Protein AF-A0A7C5IP15-F1 (afdb_monomer)

Radius of gyration: 24.19 Å; Cα contacts (8 Å, |Δi|>4): 435; chains: 1; bounding box: 60×39×73 Å

Secondary structure (DSSP, 8-state):
-HHHHHHHHHHSSSS-HHHHHH--S--HHHHHHHHHHHHHHTTTHHHHHHHHHTHHHHHHT--HHHHHHHHHHHHHHHHHHHHT--SBTTGGGGGGHHHHHHHHHHHHHHH---HHHHHHHHHHHHHHHHHHHHHTTSS--SS-PBPTTTS--TTSTT---HHHHHHHHHHHH---TT--EEES--SHHHHHHTS-EEETTSSS-HHHHHHSEE--SSTT--EE--HHHHHHTT--EEEEEEEETT-PPPTTS--HHHHHHHHHHHHSTTT--GGG-EEEEEE-SSSEEEEEEE-S--HHHHHHHHTTSSEEE----

Foldseek 3Di:
DVVQVCCCVPVVDSDALLCLLQDDAFPLVLLCVQVVCVCVLLVVVVLVVVCVVCVVQLVVPDDPVLVVLVVVLVVQSVVSSRRNHFQAHNPSNVVSVVSSVVSSLVSCVRPPPDPVVSVVVVVSSVVSVVVSLVCPPVPDDPANRAYNVRPDDCPDPWDHDLLLQLQLLCVLLPDAPPAEEEEQDPDRNCVSVVHHYDHQSRSPPNCQSNPFDQDDDTRSRGTGHALVRCVVVVHFKYWQDKGWPVDPDDPPPCRPSNVNVVSNCVVPVPPDDPVPWWWKWQDSDNTMTIIITGSDDGPSVVVCCVVVNMDTDDDDD

Sequence (317 aa):
MGWLIWKWNFYGALLPNTFYAKGKAFLLADGLQYLGLFGLSYLLVIPAIAIMVRLRQVLAGMTPWLAFGWALTSSWLLYLFAIGGDFMEFRLLVPILPALYLG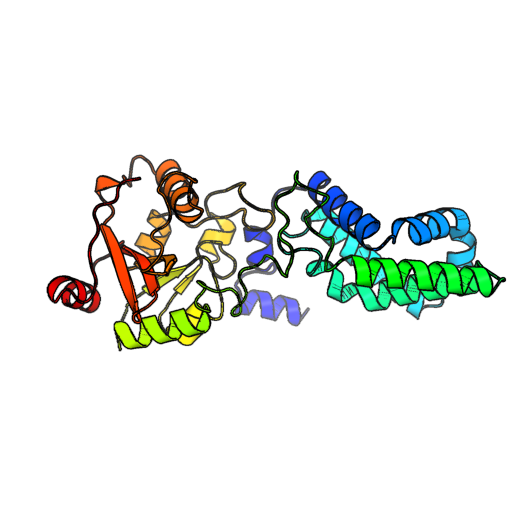IGHFLYVTLSDQWWRHAIWGLLLLANVAHGPTFGNWYSSWPMMPIIATRSTEKAGFMSYAAQGQAIRQRIGQAAHLRMAIGGAGAFPYYARYPFTDLFGLTDPITAQTGIQVDWAPGHIKLATLSHLNAEGVNLIILRCDPISKPYPSTILDGSQIILQAMLDHEPNKWNLAQLRFLQIPLNHQFYLSCIYLQAHPRLDTLIQTGEIQEITQRL

Mean predicted aligned error: 7.12 Å

pLDDT: mean 86.49, std 12.22, range [33.66, 98.31]

Structure (mmCIF, N/CA/C/O backbone):
data_AF-A0A7C5IP15-F1
#
_entry.id   AF-A0A7C5IP15-F1
#
loop_
_atom_site.group_PDB
_atom_site.id
_atom_site.t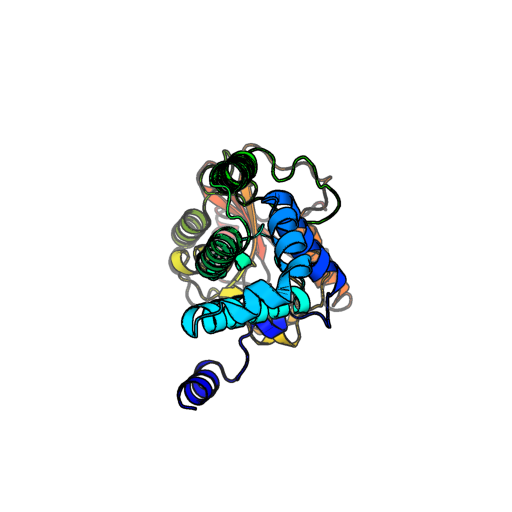ype_symbol
_atom_site.label_atom_id
_atom_site.label_alt_id
_atom_site.label_comp_id
_atom_site.label_asym_id
_atom_site.label_entity_id
_atom_site.label_seq_id
_atom_site.pdbx_PDB_ins_code
_atom_site.Cartn_x
_atom_site.Cartn_y
_atom_site.Cartn_z
_atom_site.occupancy
_atom_site.B_iso_or_equiv
_atom_site.auth_seq_id
_atom_site.auth_comp_id
_atom_site.auth_asym_id
_atom_site.auth_atom_id
_atom_site.pdbx_PDB_model_num
ATOM 1 N N . MET A 1 1 ? -10.044 -18.236 -20.965 1.00 76.44 1 MET A N 1
ATOM 2 C CA . MET A 1 1 ? -11.399 -18.181 -20.360 1.00 76.44 1 MET A CA 1
ATOM 3 C C . MET A 1 1 ? -11.466 -18.794 -18.962 1.00 76.44 1 MET A C 1
ATOM 5 O O . MET A 1 1 ? -12.005 -18.127 -18.091 1.00 76.44 1 MET A O 1
ATOM 9 N N . GLY A 1 2 ? -10.882 -19.974 -18.696 1.00 92.94 2 GLY A N 1
ATOM 10 C CA . GLY A 1 2 ? -10.951 -20.622 -17.368 1.00 92.94 2 GLY A CA 1
ATOM 11 C C . GLY A 1 2 ? -10.541 -19.738 -16.178 1.00 92.94 2 GLY A C 1
ATOM 12 O O . GLY A 1 2 ? -11.236 -19.709 -15.170 1.00 92.94 2 GLY A O 1
ATOM 13 N N . TRP A 1 3 ? -9.490 -18.924 -16.324 1.00 88.62 3 TRP A N 1
ATOM 14 C CA . TRP A 1 3 ? -9.064 -17.976 -15.284 1.00 88.62 3 TRP A CA 1
ATOM 15 C C . TRP A 1 3 ? -10.112 -16.899 -14.945 1.00 88.62 3 TRP A C 1
ATOM 17 O O . TRP A 1 3 ? -10.284 -16.551 -13.780 1.00 88.62 3 TRP A O 1
ATOM 27 N N . LEU A 1 4 ? -10.845 -16.383 -15.941 1.00 92.06 4 LEU A N 1
ATOM 28 C CA . LEU A 1 4 ? -11.899 -15.383 -15.715 1.00 92.06 4 LEU A CA 1
ATOM 29 C C . LEU A 1 4 ? -13.111 -15.999 -15.010 1.00 92.06 4 LEU A C 1
ATOM 31 O O . LEU A 1 4 ? -13.660 -15.378 -14.107 1.00 92.06 4 LEU A O 1
ATOM 35 N N . ILE A 1 5 ? -13.476 -17.228 -15.386 1.00 93.81 5 ILE A N 1
ATOM 36 C CA . ILE A 1 5 ? -14.555 -17.992 -14.743 1.00 93.81 5 ILE A CA 1
ATOM 37 C C . ILE A 1 5 ? -14.195 -18.285 -13.285 1.00 93.81 5 ILE A C 1
ATOM 39 O O . ILE A 1 5 ? -15.015 -18.076 -12.398 1.00 93.81 5 ILE A O 1
ATOM 43 N N . TRP A 1 6 ? -12.956 -18.712 -13.022 1.00 93.25 6 TRP A N 1
ATOM 44 C CA . TRP A 1 6 ? -12.481 -18.923 -11.656 1.00 93.25 6 TRP A CA 1
ATOM 45 C C . TRP A 1 6 ? -12.567 -17.642 -10.822 1.00 93.25 6 TRP A C 1
ATOM 47 O O . TRP A 1 6 ? -13.122 -17.682 -9.730 1.00 93.25 6 TRP A O 1
ATOM 57 N N . LYS A 1 7 ? -12.102 -16.496 -11.344 1.00 89.19 7 LYS A N 1
ATOM 58 C CA . LYS A 1 7 ? -12.217 -15.212 -10.632 1.00 89.19 7 LYS A CA 1
ATOM 59 C C . LYS A 1 7 ? -13.664 -14.846 -10.331 1.00 89.19 7 LYS A C 1
ATOM 61 O O . LYS A 1 7 ? -13.958 -14.462 -9.207 1.00 89.19 7 LYS A O 1
ATOM 66 N N . TRP A 1 8 ? -14.549 -14.991 -11.315 1.00 90.56 8 TRP A N 1
ATOM 67 C CA . TRP A 1 8 ? -15.970 -14.720 -11.129 1.00 90.56 8 TRP A CA 1
ATOM 68 C C . TRP A 1 8 ? -16.568 -15.594 -10.025 1.00 90.56 8 TRP A C 1
ATOM 70 O O . TRP A 1 8 ? -17.216 -15.078 -9.125 1.00 90.56 8 TRP A O 1
ATOM 80 N N . ASN A 1 9 ? -16.290 -16.899 -10.043 1.00 91.25 9 ASN A N 1
ATOM 81 C CA . ASN A 1 9 ? -16.822 -17.830 -9.049 1.00 91.25 9 ASN A CA 1
ATOM 82 C C . ASN A 1 9 ? -16.209 -17.642 -7.654 1.00 91.25 9 ASN A C 1
ATOM 84 O O . ASN A 1 9 ? -16.903 -17.822 -6.661 1.00 91.25 9 ASN A O 1
ATOM 88 N N . PHE A 1 10 ? -14.919 -17.310 -7.567 1.00 86.81 10 PHE A N 1
ATOM 89 C CA . PHE A 1 10 ? -14.214 -17.186 -6.290 1.00 86.81 10 PHE A CA 1
ATOM 90 C C . PHE A 1 10 ? -14.410 -15.811 -5.638 1.00 86.81 10 PHE A C 1
ATOM 92 O O . PHE A 1 10 ? -14.630 -15.731 -4.434 1.00 86.81 10 PHE A O 1
ATOM 99 N N . TYR A 1 11 ? -14.333 -14.728 -6.417 1.00 82.56 11 TYR A N 1
ATOM 100 C CA . TYR A 1 11 ? -14.422 -13.352 -5.914 1.00 82.56 11 TYR A CA 1
ATOM 101 C C . TYR A 1 11 ? -15.800 -12.710 -6.108 1.00 82.56 11 TYR A C 1
ATOM 103 O O . TYR A 1 11 ? -16.037 -11.633 -5.571 1.00 82.56 11 TYR A O 1
ATOM 111 N N . GLY A 1 12 ? -16.686 -13.301 -6.914 1.00 87.00 12 GLY A N 1
ATOM 112 C CA . GLY A 1 12 ? -17.948 -12.666 -7.318 1.00 87.00 12 GLY A CA 1
ATOM 113 C C . GLY A 1 12 ? -17.771 -11.517 -8.319 1.00 87.00 12 GLY A C 1
ATOM 114 O O . GLY A 1 12 ? -18.731 -10.817 -8.627 1.00 87.00 12 GLY A O 1
ATOM 115 N N . ALA A 1 13 ? -16.552 -11.297 -8.823 1.00 86.44 13 ALA A N 1
ATOM 116 C CA . ALA A 1 13 ? -16.224 -10.193 -9.717 1.00 86.44 13 ALA A CA 1
ATOM 117 C C . ALA A 1 13 ? -15.099 -10.563 -10.695 1.00 86.44 13 ALA A C 1
ATOM 119 O O . ALA A 1 13 ? -14.207 -11.362 -10.399 1.00 86.44 13 ALA A O 1
ATOM 120 N N . LEU A 1 14 ? -15.116 -9.951 -11.885 1.00 87.94 14 LEU A N 1
ATOM 121 C CA . LEU A 1 14 ? -14.030 -10.096 -12.862 1.00 87.94 14 LEU A CA 1
ATOM 122 C C . LEU A 1 14 ? -12.807 -9.255 -12.492 1.00 87.94 14 LEU A C 1
ATOM 124 O O . LEU A 1 14 ? -11.676 -9.656 -12.783 1.00 87.94 14 LEU A O 1
ATOM 128 N N . LEU A 1 15 ? -13.028 -8.090 -11.890 1.00 85.38 15 LEU A N 1
ATOM 129 C CA . LEU A 1 15 ? -11.975 -7.183 -11.453 1.00 85.38 15 LEU A CA 1
ATOM 130 C C . LEU A 1 15 ? -11.757 -7.348 -9.945 1.00 85.38 15 LEU A C 1
ATOM 132 O O . LEU A 1 15 ? -12.727 -7.540 -9.214 1.00 85.38 15 LEU A O 1
ATOM 136 N N . PRO A 1 16 ? -10.500 -7.306 -9.473 1.00 84.69 16 PRO A N 1
ATOM 137 C CA . PRO A 1 16 ? -10.211 -7.415 -8.050 1.00 84.69 16 PRO A CA 1
ATOM 138 C C . PRO A 1 16 ? -10.700 -6.171 -7.304 1.00 84.69 16 PRO A C 1
ATOM 140 O O . PRO A 1 16 ? -10.750 -5.083 -7.875 1.00 84.69 16 PRO A O 1
ATOM 143 N N . ASN A 1 17 ? -10.946 -6.295 -6.001 1.00 87.12 17 ASN A N 1
ATOM 144 C CA . ASN A 1 17 ? -11.306 -5.157 -5.151 1.00 87.12 17 ASN A CA 1
ATOM 145 C C . ASN A 1 17 ? -10.301 -4.003 -5.247 1.00 87.12 17 ASN A C 1
ATOM 147 O O . ASN A 1 17 ? -10.698 -2.845 -5.248 1.00 87.12 17 ASN A O 1
ATOM 151 N N . THR A 1 18 ? -9.011 -4.304 -5.428 1.00 82.19 18 THR A N 1
ATOM 152 C CA . THR A 1 18 ? -7.957 -3.297 -5.617 1.00 82.19 18 THR A CA 1
ATOM 153 C C . THR A 1 18 ? -8.199 -2.372 -6.809 1.00 82.19 18 THR A C 1
ATOM 155 O O . THR A 1 18 ? -7.766 -1.226 -6.757 1.00 82.19 18 THR A O 1
ATOM 158 N N . PHE A 1 19 ? -8.911 -2.823 -7.849 1.00 82.25 19 PHE A N 1
ATOM 159 C CA . PHE A 1 19 ? -9.324 -1.965 -8.961 1.00 82.25 19 PHE A CA 1
ATOM 160 C C . PHE A 1 19 ? -10.260 -0.849 -8.478 1.00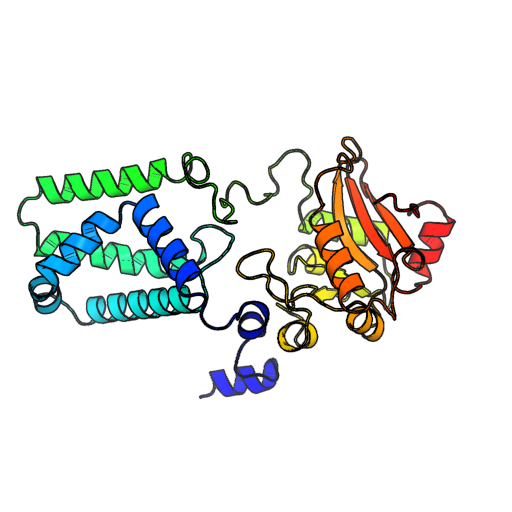 82.25 19 PHE A C 1
ATOM 162 O O . PHE A 1 19 ? -10.056 0.312 -8.814 1.00 82.25 19 PHE A O 1
ATOM 169 N N . TYR A 1 20 ? -11.243 -1.188 -7.642 1.00 83.88 20 TYR A N 1
ATOM 170 C CA . TYR A 1 20 ? -12.229 -0.242 -7.113 1.00 83.88 20 TYR A CA 1
ATOM 171 C C . TYR A 1 20 ? -11.681 0.579 -5.936 1.00 83.88 20 TYR A C 1
ATOM 173 O O . TYR A 1 20 ? -11.883 1.787 -5.871 1.00 83.88 20 TYR A O 1
ATOM 181 N N . ALA A 1 21 ? -10.914 -0.057 -5.048 1.00 82.44 21 ALA A N 1
ATOM 182 C CA . ALA A 1 21 ? -10.325 0.563 -3.862 1.00 82.44 21 ALA A CA 1
ATOM 183 C C . ALA A 1 21 ? -9.213 1.576 -4.178 1.00 82.44 21 ALA A C 1
ATOM 185 O O . ALA A 1 21 ? -8.921 2.445 -3.357 1.00 82.44 21 ALA A O 1
ATOM 186 N N . LYS A 1 22 ? -8.575 1.457 -5.352 1.00 77.00 22 LYS A N 1
ATOM 187 C CA . LYS A 1 22 ? -7.498 2.353 -5.807 1.00 77.00 22 LYS A CA 1
ATOM 188 C C . LYS A 1 22 ? -7.871 3.212 -7.017 1.00 77.00 22 LYS A C 1
ATOM 190 O O . LYS A 1 22 ? -7.147 4.153 -7.328 1.00 77.00 22 LYS A O 1
ATOM 195 N N . GLY A 1 23 ? -8.961 2.892 -7.711 1.00 65.38 23 GLY A N 1
ATOM 196 C CA . GLY A 1 23 ? -9.348 3.542 -8.958 1.00 65.38 23 GLY A CA 1
ATOM 197 C C . GLY A 1 23 ? -10.026 4.893 -8.751 1.00 65.38 23 GLY A C 1
ATOM 198 O O . GLY A 1 23 ? -11.223 4.958 -8.484 1.00 65.38 23 GLY A O 1
ATOM 199 N N . LYS A 1 24 ? -9.281 5.985 -8.937 1.00 62.91 24 LYS A N 1
ATOM 200 C CA . LYS A 1 24 ? -9.862 7.276 -9.323 1.00 62.91 24 LYS A CA 1
ATOM 201 C C . LYS A 1 24 ? -9.906 7.344 -10.846 1.00 62.91 24 LYS A C 1
ATOM 203 O O . LYS A 1 24 ? -9.059 6.755 -11.515 1.00 62.91 24 LYS A O 1
ATOM 208 N N . ALA A 1 25 ? -10.874 8.065 -11.405 1.00 54.56 25 ALA A N 1
ATOM 209 C CA . ALA A 1 25 ? -10.885 8.334 -12.838 1.00 54.56 25 ALA A CA 1
ATOM 210 C C . ALA A 1 25 ? -9.584 9.061 -13.235 1.00 54.56 25 ALA A C 1
ATOM 212 O O . ALA A 1 25 ? -9.341 10.170 -12.773 1.00 54.56 25 ALA A O 1
ATOM 213 N N . PHE A 1 26 ? -8.758 8.394 -14.050 1.00 57.47 26 PHE A N 1
ATOM 214 C CA . PHE A 1 26 ? -7.589 8.909 -14.775 1.00 57.47 26 PHE A CA 1
ATOM 215 C C . PHE A 1 26 ? -6.755 9.972 -14.040 1.00 57.47 26 PHE A C 1
ATOM 217 O O . PHE A 1 26 ? -6.787 11.157 -14.373 1.00 57.47 26 PHE A O 1
ATOM 224 N N . LEU A 1 27 ? -5.920 9.531 -13.099 1.00 69.62 27 LEU A N 1
ATOM 225 C CA . LEU A 1 27 ? -4.908 10.373 -12.453 1.00 69.62 27 LEU A CA 1
ATOM 226 C C . LEU A 1 27 ? -3.656 10.519 -13.336 1.00 69.62 27 LEU A C 1
ATOM 228 O O . LEU A 1 27 ? -2.544 10.183 -12.935 1.00 69.62 27 LEU A O 1
ATOM 232 N N . LEU A 1 28 ? -3.831 10.999 -14.570 1.00 80.06 28 LEU A N 1
ATOM 233 C CA . LEU A 1 28 ? -2.744 11.056 -15.558 1.00 80.06 28 LEU A CA 1
ATOM 234 C C . LEU A 1 28 ? -1.576 11.937 -15.094 1.00 80.06 28 LEU A C 1
ATOM 236 O O . LEU A 1 28 ? -0.424 11.644 -15.403 1.00 80.06 28 LEU A O 1
ATOM 240 N N . ALA A 1 29 ? -1.870 13.000 -14.338 1.00 85.00 29 ALA A N 1
ATOM 241 C CA . ALA A 1 29 ? -0.853 13.872 -13.758 1.00 85.00 29 ALA A CA 1
ATOM 242 C C . ALA A 1 29 ? -0.000 13.132 -12.714 1.00 85.00 29 ALA A C 1
ATOM 244 O O . ALA A 1 29 ? 1.225 13.179 -12.798 1.00 85.00 29 ALA A O 1
ATOM 245 N N . ASP A 1 30 ? -0.634 12.386 -11.803 1.00 84.12 30 ASP A N 1
ATOM 246 C CA . ASP A 1 30 ? 0.066 11.565 -10.807 1.00 84.12 30 ASP A CA 1
ATOM 247 C C . ASP A 1 30 ? 0.864 10.443 -11.477 1.00 84.12 30 ASP A C 1
ATOM 249 O O . ASP A 1 30 ? 2.006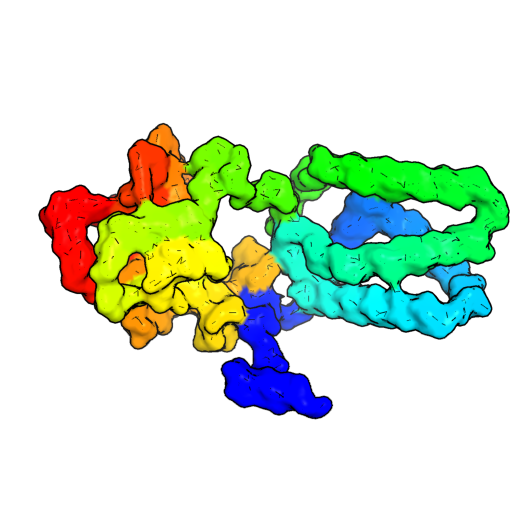 10.181 -11.116 1.00 84.12 30 ASP A O 1
ATOM 253 N N . GLY A 1 31 ? 0.304 9.816 -12.516 1.00 88.38 31 GLY A N 1
ATOM 254 C CA . GLY A 1 31 ? 0.986 8.780 -13.287 1.00 88.38 31 GLY A CA 1
ATOM 255 C C . GLY A 1 31 ? 2.222 9.319 -14.007 1.00 88.38 31 GLY A C 1
ATOM 256 O O . GLY A 1 31 ? 3.286 8.698 -13.970 1.00 88.38 31 GLY A O 1
ATOM 257 N N . LEU A 1 32 ? 2.112 10.501 -14.623 1.00 91.06 32 LEU A N 1
ATOM 258 C CA . LEU A 1 32 ? 3.245 11.189 -15.241 1.00 91.06 32 LEU A CA 1
ATOM 259 C C . LEU A 1 32 ? 4.304 11.556 -14.201 1.00 91.06 32 LEU A C 1
ATOM 261 O O . LEU A 1 32 ? 5.491 11.358 -14.448 1.00 91.06 32 LEU A O 1
ATOM 265 N N . GLN A 1 33 ? 3.881 12.059 -13.042 1.00 89.19 33 GLN A N 1
ATOM 266 C CA . GLN A 1 33 ? 4.777 12.405 -11.948 1.00 89.19 33 GLN A CA 1
ATOM 267 C C . GLN A 1 33 ? 5.499 11.165 -11.406 1.00 89.19 33 GLN A C 1
ATOM 269 O O . GLN A 1 33 ? 6.718 11.199 -11.271 1.00 89.19 33 GLN A O 1
ATOM 274 N N . TYR A 1 34 ? 4.793 10.054 -11.181 1.00 89.81 34 TYR A N 1
ATOM 275 C CA . TYR A 1 34 ? 5.363 8.782 -10.728 1.00 89.81 34 TYR A CA 1
ATOM 276 C C . TYR A 1 34 ? 6.444 8.267 -11.683 1.00 89.81 34 TYR A C 1
ATOM 278 O O . TYR A 1 34 ? 7.572 7.987 -11.274 1.00 89.81 34 TYR A O 1
ATOM 286 N N . LEU A 1 35 ? 6.112 8.172 -12.975 1.00 93.56 35 LEU A N 1
ATOM 287 C CA . LEU A 1 35 ? 7.024 7.664 -14.001 1.00 93.56 35 LEU A CA 1
ATOM 288 C C . LEU A 1 35 ? 8.172 8.637 -14.289 1.00 93.56 35 LEU A C 1
ATOM 290 O O . LEU A 1 35 ? 9.299 8.204 -14.529 1.00 93.56 35 LEU A O 1
ATOM 294 N N . GLY A 1 36 ? 7.906 9.942 -14.240 1.00 92.44 36 GLY A N 1
ATOM 295 C CA . GLY A 1 36 ? 8.914 10.987 -14.381 1.00 92.44 36 GLY A CA 1
ATOM 296 C C . GLY A 1 36 ? 9.917 10.959 -13.233 1.00 92.44 36 GLY A C 1
ATOM 297 O O . GLY A 1 36 ? 11.122 10.949 -13.480 1.00 92.44 36 GLY A O 1
ATOM 298 N N . LEU A 1 37 ? 9.437 10.860 -11.989 1.00 91.25 37 LEU A N 1
ATOM 299 C CA . LEU A 1 37 ? 10.292 10.709 -10.813 1.00 91.25 37 LEU A CA 1
ATOM 300 C C . LEU A 1 37 ? 11.140 9.445 -10.921 1.00 91.25 37 LEU A C 1
ATOM 302 O O . LEU A 1 37 ? 12.348 9.541 -10.751 1.00 91.25 37 LEU A O 1
ATOM 306 N N . PHE A 1 38 ? 10.562 8.303 -11.304 1.00 93.06 38 PHE A N 1
ATOM 307 C CA . PHE A 1 38 ? 11.332 7.081 -11.553 1.00 93.06 38 PHE A CA 1
ATOM 308 C C . PHE A 1 38 ? 12.426 7.294 -12.607 1.00 93.06 38 PHE A C 1
ATOM 310 O O . PHE A 1 38 ? 13.593 6.958 -12.394 1.00 93.06 38 PHE A O 1
ATOM 317 N N . GLY A 1 39 ? 12.065 7.897 -13.741 1.00 94.06 39 GLY A N 1
ATOM 318 C CA . GLY A 1 39 ? 12.998 8.167 -14.827 1.00 94.06 39 GLY A CA 1
ATOM 319 C C . GLY A 1 39 ? 14.154 9.079 -14.416 1.00 94.06 39 GLY A C 1
ATOM 320 O O . GLY A 1 39 ? 15.285 8.860 -14.848 1.00 94.06 39 GLY A O 1
ATOM 321 N N . LEU A 1 40 ? 13.892 10.071 -13.565 1.00 91.88 40 LEU A N 1
ATOM 322 C CA . LEU A 1 40 ? 14.903 10.983 -13.032 1.00 91.88 40 LEU A CA 1
ATOM 323 C C . LEU A 1 40 ? 15.760 10.316 -11.951 1.00 91.88 40 LEU A C 1
ATOM 325 O O . LEU A 1 40 ? 16.983 10.406 -12.020 1.00 91.88 40 LEU A O 1
ATOM 329 N N . SER A 1 41 ? 15.144 9.600 -11.005 1.00 90.56 41 SER A N 1
ATOM 330 C CA . SER A 1 41 ? 15.830 8.921 -9.897 1.00 90.56 41 SER A CA 1
ATOM 331 C C . SER A 1 41 ? 16.880 7.918 -10.374 1.00 90.56 41 SER A C 1
ATOM 333 O O . SER A 1 41 ? 17.955 7.822 -9.790 1.00 90.56 41 SER A O 1
ATOM 335 N N . TYR A 1 42 ? 16.599 7.214 -11.472 1.00 92.06 42 TYR A N 1
ATOM 336 C CA . TYR A 1 42 ? 17.504 6.215 -12.045 1.00 92.06 42 TYR A CA 1
ATOM 337 C C . TYR A 1 42 ? 18.215 6.687 -13.322 1.00 92.06 42 TYR A C 1
ATOM 339 O O . TYR A 1 42 ? 18.824 5.874 -14.018 1.00 92.06 42 TYR A O 1
ATOM 347 N N . LEU A 1 43 ? 18.123 7.982 -13.659 1.00 93.69 43 LEU A N 1
ATOM 348 C CA . LEU A 1 43 ? 18.667 8.588 -14.887 1.00 93.69 43 LEU A CA 1
ATOM 349 C C . LEU A 1 43 ? 18.244 7.888 -16.194 1.00 93.69 43 LEU A C 1
ATOM 351 O O . LEU A 1 43 ? 18.906 8.009 -17.227 1.00 93.69 43 LEU A O 1
ATOM 355 N N . LEU A 1 44 ? 17.101 7.202 -16.186 1.00 93.88 44 LEU A N 1
ATOM 356 C CA . LEU A 1 44 ? 16.541 6.509 -17.349 1.00 93.88 44 LEU A CA 1
ATOM 357 C C . LEU A 1 44 ? 16.048 7.478 -18.430 1.00 93.88 44 LEU A C 1
ATOM 359 O O . LEU A 1 44 ? 15.831 7.065 -19.568 1.00 93.88 44 LEU A O 1
ATOM 363 N N . VAL A 1 45 ? 15.931 8.772 -18.116 1.00 90.62 45 VAL A N 1
ATOM 364 C CA . VAL A 1 45 ? 15.656 9.821 -19.107 1.00 90.62 45 VAL A CA 1
ATOM 365 C C . VAL A 1 45 ? 16.720 9.867 -20.214 1.00 90.62 45 VAL A C 1
ATOM 367 O O . VAL A 1 45 ? 16.383 10.091 -21.373 1.00 90.62 45 VAL A O 1
ATOM 370 N N . ILE A 1 46 ? 17.989 9.580 -19.892 1.00 88.00 46 ILE A N 1
ATOM 371 C CA . ILE A 1 46 ? 19.099 9.593 -20.857 1.00 88.00 46 ILE A CA 1
ATOM 372 C C . ILE A 1 46 ? 18.909 8.503 -21.929 1.00 88.00 46 ILE A C 1
ATOM 374 O O . ILE A 1 46 ? 18.816 8.850 -23.112 1.00 88.00 46 ILE A O 1
ATOM 378 N N . PRO A 1 47 ? 18.805 7.202 -21.577 1.00 89.25 47 PRO A N 1
ATOM 379 C CA . PRO A 1 47 ? 18.528 6.174 -22.572 1.00 89.25 47 PRO A CA 1
ATOM 380 C C . PRO A 1 47 ? 17.151 6.349 -23.223 1.00 89.25 47 PRO A C 1
ATOM 382 O O . PRO A 1 47 ? 17.030 6.061 -24.408 1.00 89.25 47 PRO A O 1
ATOM 385 N N . ALA A 1 48 ? 16.134 6.868 -22.523 1.00 88.44 48 ALA A N 1
ATOM 386 C CA . ALA A 1 48 ? 14.819 7.111 -23.121 1.00 88.44 48 ALA A CA 1
ATOM 387 C C . ALA A 1 48 ? 14.873 8.135 -24.270 1.00 88.44 48 ALA A C 1
ATOM 389 O O . ALA A 1 48 ? 14.385 7.849 -25.364 1.00 88.44 48 ALA A O 1
ATOM 390 N N . ILE A 1 49 ? 15.521 9.289 -24.066 1.00 88.75 49 ILE A N 1
ATOM 391 C CA . ILE A 1 49 ? 15.705 10.300 -25.121 1.00 88.75 49 ILE A CA 1
ATOM 392 C C . ILE A 1 49 ? 16.509 9.711 -26.285 1.00 88.75 49 ILE A C 1
ATOM 394 O O . ILE A 1 49 ? 16.134 9.879 -27.447 1.00 88.75 49 ILE A O 1
ATOM 398 N N . ALA A 1 50 ? 17.586 8.975 -25.995 1.00 87.19 50 ALA A N 1
ATOM 399 C CA . ALA A 1 50 ? 18.400 8.343 -27.029 1.00 87.19 50 ALA A CA 1
ATOM 400 C C . ALA A 1 50 ? 17.595 7.322 -27.861 1.00 87.19 50 ALA A C 1
ATOM 402 O O . ALA A 1 50 ? 17.703 7.317 -29.092 1.00 87.19 50 ALA A O 1
ATOM 403 N N . ILE A 1 51 ? 16.755 6.504 -27.212 1.00 87.75 51 ILE A N 1
ATOM 404 C CA . ILE A 1 51 ? 15.837 5.559 -27.867 1.00 87.75 51 ILE A CA 1
ATOM 405 C C . ILE A 1 51 ? 14.858 6.303 -28.771 1.00 87.75 51 ILE A C 1
ATOM 407 O O . ILE A 1 51 ? 14.675 5.900 -29.918 1.00 87.75 51 ILE A O 1
ATOM 411 N N . MET A 1 52 ? 14.265 7.403 -28.300 1.00 87.81 52 MET A N 1
ATOM 412 C CA . MET A 1 52 ? 13.325 8.198 -29.096 1.00 87.81 52 MET A CA 1
ATOM 413 C C . MET A 1 52 ? 13.984 8.784 -30.350 1.00 87.81 52 MET A C 1
ATOM 415 O O . MET A 1 52 ? 13.435 8.660 -31.444 1.00 87.81 52 MET A O 1
ATOM 419 N N . VAL A 1 53 ? 15.185 9.360 -30.22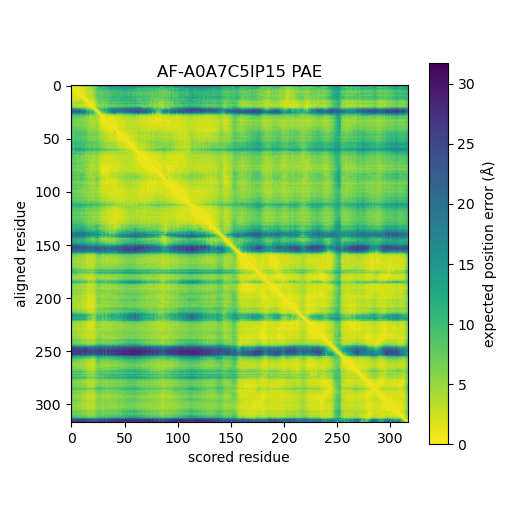2 1.00 90.12 53 VAL A N 1
ATOM 420 C CA . VAL A 1 53 ? 15.932 9.938 -31.356 1.00 90.12 53 VAL A CA 1
ATOM 421 C C . VAL A 1 53 ? 16.313 8.870 -32.384 1.00 90.12 53 VAL A C 1
ATOM 423 O O . VAL A 1 53 ? 16.322 9.131 -33.587 1.00 90.12 53 VAL A O 1
ATOM 426 N N . ARG A 1 54 ? 16.613 7.648 -31.932 1.00 90.12 54 ARG A N 1
ATOM 427 C CA . ARG A 1 54 ? 17.088 6.552 -32.790 1.00 90.12 54 ARG A CA 1
ATOM 428 C C . ARG A 1 54 ? 16.058 5.451 -33.012 1.00 90.12 54 ARG A C 1
ATOM 430 O O . ARG A 1 54 ? 16.435 4.356 -33.428 1.00 90.12 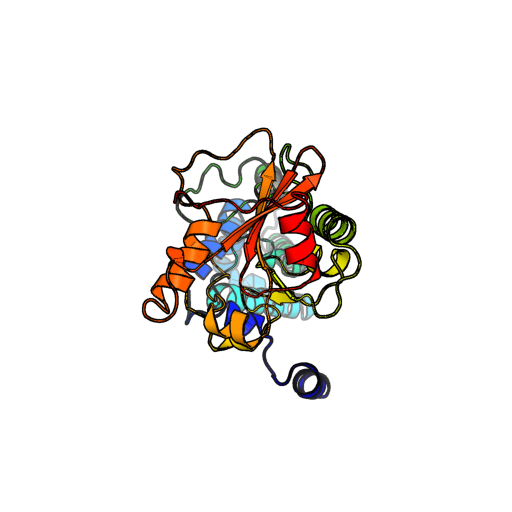54 ARG A O 1
ATOM 437 N N . LEU A 1 55 ? 14.770 5.738 -32.813 1.00 86.75 55 LEU A N 1
ATOM 438 C CA . LEU A 1 55 ? 13.698 4.739 -32.795 1.00 86.75 55 LEU A CA 1
ATOM 439 C C . LEU A 1 55 ? 13.747 3.791 -34.001 1.00 86.75 55 LEU A C 1
ATOM 441 O O . LEU A 1 55 ? 13.680 2.580 -33.830 1.00 86.75 55 LEU A O 1
ATOM 445 N N . ARG A 1 56 ? 13.964 4.312 -35.215 1.00 87.94 56 ARG A N 1
ATOM 446 C CA . ARG A 1 56 ? 14.053 3.490 -36.437 1.00 87.94 56 ARG A CA 1
ATOM 447 C C . ARG A 1 56 ? 15.152 2.422 -36.379 1.00 87.94 56 ARG A C 1
ATOM 449 O O . ARG A 1 56 ? 14.919 1.304 -36.821 1.00 87.94 56 ARG A O 1
ATOM 456 N N . GLN A 1 57 ? 16.321 2.747 -35.824 1.00 84.94 57 GLN A N 1
ATOM 457 C CA . GLN A 1 57 ? 17.433 1.798 -35.672 1.00 84.94 57 GLN A CA 1
ATOM 458 C C . GLN A 1 57 ? 17.094 0.725 -34.634 1.00 84.94 57 GLN A C 1
ATOM 460 O O . GLN A 1 57 ? 17.389 -0.449 -34.840 1.00 84.94 57 GLN A O 1
ATOM 465 N N . VAL A 1 58 ? 16.413 1.120 -33.553 1.00 83.81 58 VAL A N 1
ATOM 466 C CA . VAL A 1 58 ? 15.933 0.192 -32.517 1.00 83.81 58 VAL A CA 1
ATOM 467 C C . VAL A 1 58 ? 14.922 -0.792 -33.092 1.00 83.81 58 VAL A C 1
ATOM 469 O O . VAL A 1 58 ? 15.033 -1.992 -32.859 1.00 83.81 58 VAL A O 1
ATOM 472 N N . LEU A 1 59 ? 13.956 -0.287 -33.867 1.00 86.94 59 LEU A N 1
ATOM 473 C CA . LEU A 1 59 ? 12.927 -1.107 -34.501 1.00 86.94 59 LEU A CA 1
ATOM 474 C C . LEU A 1 59 ? 13.531 -2.084 -35.521 1.00 86.94 59 LEU A C 1
ATOM 476 O O . LEU A 1 59 ? 13.123 -3.239 -35.562 1.00 86.94 59 LEU A O 1
ATOM 480 N N . ALA A 1 60 ? 14.525 -1.646 -36.300 1.00 86.12 60 ALA A N 1
ATOM 481 C CA . ALA A 1 60 ? 15.177 -2.477 -37.313 1.00 86.12 60 ALA A CA 1
ATOM 482 C C . ALA A 1 60 ? 15.994 -3.644 -36.726 1.00 86.12 60 ALA A C 1
ATOM 484 O O . ALA A 1 60 ? 16.108 -4.686 -37.365 1.00 86.12 60 ALA A O 1
ATOM 485 N N . GLY A 1 61 ? 16.550 -3.488 -35.519 1.00 83.69 61 GLY A N 1
ATOM 486 C CA . GLY A 1 61 ? 17.317 -4.533 -34.828 1.00 83.69 61 GLY A CA 1
ATOM 487 C C . GLY A 1 61 ? 16.488 -5.427 -33.899 1.00 83.69 61 GLY A C 1
ATOM 488 O O . GLY A 1 61 ? 17.052 -6.219 -33.147 1.00 83.69 61 GLY A O 1
ATOM 489 N N . MET A 1 62 ? 15.161 -5.278 -33.870 1.00 88.38 62 MET A N 1
ATOM 490 C CA . MET A 1 62 ? 14.335 -5.887 -32.830 1.00 88.38 62 MET A CA 1
ATOM 491 C C . MET A 1 62 ? 14.051 -7.367 -33.098 1.00 88.38 62 MET A C 1
ATOM 493 O O . MET A 1 62 ? 13.406 -7.729 -34.079 1.00 88.38 62 MET A O 1
ATOM 497 N N . THR A 1 63 ? 14.473 -8.235 -32.179 1.00 91.00 63 THR A N 1
ATOM 498 C CA . THR A 1 63 ? 14.058 -9.644 -32.197 1.00 91.00 63 THR A CA 1
ATOM 499 C C . THR A 1 63 ? 12.639 -9.798 -31.630 1.00 91.00 63 THR A C 1
ATOM 501 O O . THR A 1 63 ? 12.198 -8.946 -30.851 1.00 91.00 63 THR A O 1
ATOM 504 N N . PRO A 1 64 ? 11.921 -10.900 -31.926 1.00 92.88 64 PRO A N 1
ATOM 505 C CA . PRO A 1 64 ? 10.591 -11.149 -31.361 1.00 92.88 64 PRO A CA 1
ATOM 506 C C . PRO A 1 64 ? 10.554 -11.124 -29.825 1.00 92.88 64 PRO A C 1
ATOM 508 O O . PRO A 1 64 ? 9.603 -10.621 -29.233 1.00 92.88 64 PRO A O 1
ATOM 511 N N . TRP A 1 65 ? 11.612 -11.605 -29.166 1.00 91.38 65 TRP A N 1
ATOM 512 C CA . TRP A 1 65 ? 11.725 -11.600 -27.703 1.00 91.38 65 TRP A CA 1
ATOM 513 C C . TRP A 1 65 ? 11.861 -10.192 -27.127 1.00 91.38 65 TRP A C 1
ATOM 515 O O . TRP A 1 65 ? 11.250 -9.869 -26.111 1.00 91.38 65 TRP A O 1
ATOM 525 N N . LEU A 1 66 ? 12.632 -9.335 -27.795 1.00 90.12 66 LEU A N 1
ATOM 526 C CA . LEU A 1 66 ? 12.776 -7.934 -27.411 1.00 90.12 66 LEU A CA 1
ATOM 527 C C . LEU A 1 66 ? 11.491 -7.152 -27.674 1.00 90.12 66 LEU A C 1
ATOM 529 O O . LEU A 1 66 ? 11.101 -6.342 -26.839 1.00 90.12 66 LEU A O 1
ATOM 533 N N . ALA A 1 67 ? 10.806 -7.437 -28.783 1.00 91.75 67 ALA A N 1
ATOM 534 C CA . ALA A 1 67 ? 9.490 -6.875 -29.069 1.00 91.75 67 ALA A CA 1
ATOM 535 C C . ALA A 1 67 ? 8.477 -7.250 -27.984 1.00 91.75 67 ALA A C 1
ATOM 537 O O . ALA A 1 67 ? 7.756 -6.386 -27.491 1.00 91.75 67 ALA A O 1
ATOM 538 N N . PHE A 1 68 ? 8.476 -8.513 -27.552 1.00 93.06 68 PHE A N 1
ATOM 539 C CA . PHE A 1 68 ? 7.646 -8.969 -26.442 1.00 93.06 68 PHE A CA 1
ATOM 540 C C . PHE A 1 68 ? 7.997 -8.259 -25.124 1.00 93.06 68 PHE A C 1
ATOM 542 O O . PHE A 1 68 ? 7.104 -7.768 -24.435 1.00 93.06 68 PHE A O 1
ATOM 549 N N . GLY A 1 69 ? 9.288 -8.142 -24.795 1.00 93.69 69 GLY A N 1
ATOM 550 C CA . GLY A 1 69 ? 9.758 -7.428 -23.604 1.00 93.69 69 GLY A CA 1
ATOM 551 C C . GLY A 1 69 ? 9.353 -5.950 -23.594 1.00 93.69 69 GLY A C 1
ATOM 552 O O . GLY A 1 69 ? 8.848 -5.458 -22.583 1.00 93.69 69 GLY A O 1
ATOM 553 N N . TRP A 1 70 ? 9.499 -5.253 -24.723 1.00 92.75 70 TRP A N 1
ATOM 554 C CA . TRP A 1 70 ? 9.032 -3.875 -24.883 1.00 92.75 70 TRP A CA 1
ATOM 555 C C . TRP A 1 70 ? 7.514 -3.766 -24.799 1.00 92.75 70 TRP A C 1
ATOM 557 O O . TRP A 1 70 ? 7.025 -2.905 -24.079 1.00 92.75 70 TRP A O 1
ATOM 567 N N . ALA A 1 71 ? 6.763 -4.658 -25.446 1.00 93.94 71 ALA A N 1
ATOM 568 C CA . ALA A 1 71 ? 5.305 -4.665 -25.363 1.00 93.94 71 ALA A CA 1
ATOM 569 C C . ALA A 1 71 ? 4.819 -4.845 -23.917 1.00 93.94 71 ALA A C 1
ATOM 571 O O . ALA A 1 71 ? 3.931 -4.115 -23.473 1.00 93.94 71 ALA A O 1
ATOM 572 N N . LEU A 1 72 ? 5.432 -5.759 -23.157 1.00 93.81 72 LEU A N 1
ATOM 573 C CA . LEU A 1 72 ? 5.137 -5.965 -21.739 1.00 93.81 72 LEU A CA 1
ATOM 574 C C . LEU A 1 72 ? 5.462 -4.714 -20.909 1.00 93.81 72 LEU A C 1
ATOM 576 O O . LEU A 1 72 ? 4.627 -4.247 -20.135 1.00 93.81 72 LEU A O 1
ATOM 580 N N . THR A 1 73 ? 6.656 -4.151 -21.111 1.00 95.00 73 THR A N 1
ATOM 581 C CA . THR A 1 73 ? 7.146 -2.955 -20.408 1.00 95.00 73 THR A CA 1
ATOM 582 C C . THR A 1 73 ? 6.231 -1.760 -20.679 1.00 95.00 73 THR A C 1
ATOM 584 O O . THR A 1 73 ? 5.746 -1.129 -19.745 1.00 95.00 73 THR A O 1
ATOM 587 N N . SER A 1 74 ? 5.922 -1.482 -21.946 1.00 94.38 74 SER A N 1
ATOM 588 C CA . SER A 1 74 ? 5.028 -0.400 -22.358 1.00 94.38 74 SER A CA 1
ATOM 589 C C . SER A 1 74 ? 3.607 -0.597 -21.838 1.00 94.38 74 SER A C 1
ATOM 591 O O . SER A 1 74 ? 3.023 0.354 -21.330 1.00 94.38 74 SER A O 1
ATOM 593 N N . SER A 1 75 ? 3.061 -1.816 -21.895 1.00 94.56 75 SER A N 1
ATOM 594 C CA . SER A 1 75 ? 1.721 -2.105 -21.362 1.00 94.56 75 SER A CA 1
ATOM 595 C C . SER A 1 75 ? 1.641 -1.830 -19.860 1.00 94.56 75 SER A C 1
ATOM 597 O O . SER A 1 75 ? 0.664 -1.256 -19.382 1.00 94.56 75 SER A O 1
ATOM 599 N N . TRP A 1 76 ? 2.687 -2.186 -19.112 1.00 94.94 76 TRP A N 1
ATOM 600 C CA . TRP A 1 76 ? 2.756 -1.930 -17.678 1.00 94.94 76 TRP A CA 1
ATOM 601 C C . TRP A 1 76 ? 2.934 -0.445 -17.349 1.00 94.94 76 TRP A C 1
ATOM 603 O O . TRP A 1 76 ? 2.266 0.070 -16.458 1.00 94.94 76 TRP A O 1
ATOM 613 N N . LEU A 1 77 ? 3.787 0.271 -18.089 1.00 94.56 77 LEU A N 1
ATOM 614 C CA . LEU A 1 77 ? 3.952 1.719 -17.929 1.00 94.56 77 LEU A CA 1
ATOM 615 C C . LEU A 1 77 ? 2.647 2.467 -18.226 1.00 94.56 77 LEU A C 1
ATOM 617 O O . LEU A 1 77 ? 2.277 3.354 -17.464 1.00 94.56 77 LEU A O 1
ATOM 621 N N . LEU A 1 78 ? 1.916 2.076 -19.275 1.00 92.81 78 LEU A N 1
ATOM 622 C CA . LEU A 1 78 ? 0.597 2.632 -19.592 1.00 92.81 78 LEU A CA 1
ATOM 623 C C . LEU A 1 78 ? -0.420 2.353 -18.483 1.00 92.81 78 LEU A C 1
ATOM 625 O O . LEU A 1 78 ? -1.197 3.236 -18.127 1.00 92.81 78 LEU A O 1
ATOM 629 N N . TYR A 1 79 ? -0.390 1.151 -17.907 1.00 89.56 79 TYR A N 1
ATOM 630 C CA . TYR A 1 79 ? -1.205 0.823 -16.744 1.00 89.56 79 TYR A CA 1
ATOM 631 C C . TYR A 1 79 ? -0.882 1.741 -15.556 1.00 89.56 79 TYR A C 1
ATOM 633 O O . TYR A 1 79 ? -1.792 2.363 -15.015 1.00 89.56 79 TYR A O 1
ATOM 641 N N . LEU A 1 80 ? 0.396 1.894 -15.190 1.00 89.62 80 LEU A N 1
ATOM 642 C CA . LEU A 1 80 ? 0.816 2.762 -14.081 1.00 89.62 80 LEU A CA 1
ATOM 643 C C . LEU A 1 80 ? 0.490 4.236 -14.323 1.00 89.62 80 LEU A C 1
ATOM 645 O O . LEU A 1 80 ? 0.055 4.924 -13.400 1.00 89.62 80 LEU A O 1
ATOM 649 N N . PHE A 1 81 ? 0.642 4.693 -15.564 1.00 89.00 81 PHE A N 1
ATOM 650 C CA . PHE A 1 81 ? 0.221 6.020 -15.992 1.00 89.00 81 PHE A CA 1
ATOM 651 C C . PHE A 1 81 ? -1.287 6.227 -15.795 1.00 89.00 81 PHE A C 1
ATOM 653 O O . PHE A 1 81 ? -1.703 7.262 -15.283 1.00 89.00 81 PHE A O 1
ATOM 660 N N . ALA A 1 82 ? -2.106 5.230 -16.146 1.00 85.12 82 ALA A N 1
ATOM 661 C CA . ALA A 1 82 ? -3.556 5.307 -16.001 1.00 85.12 82 ALA A CA 1
ATOM 662 C C . ALA A 1 82 ? -4.021 5.289 -14.534 1.00 85.12 82 ALA A C 1
ATOM 664 O O . ALA A 1 82 ? -4.981 5.983 -14.199 1.00 85.12 82 ALA A O 1
ATOM 665 N N . ILE A 1 83 ? -3.357 4.514 -13.664 1.00 81.56 83 ILE A N 1
ATOM 666 C CA . ILE A 1 83 ? -3.756 4.368 -12.252 1.00 81.56 83 ILE A CA 1
ATOM 667 C C . ILE A 1 83 ? -3.133 5.404 -11.303 1.00 81.56 83 ILE A C 1
ATOM 669 O O . ILE A 1 83 ? -3.539 5.469 -10.146 1.00 81.56 83 ILE A O 1
ATOM 673 N N . GLY A 1 84 ? -2.162 6.200 -11.761 1.00 82.81 84 GLY A N 1
ATOM 674 C CA . GLY A 1 84 ? -1.520 7.240 -10.946 1.00 82.81 84 GLY A CA 1
ATOM 675 C C . GLY A 1 84 ? -0.319 6.782 -10.104 1.00 82.81 84 GLY A C 1
ATOM 676 O O . GLY A 1 84 ? 0.155 7.534 -9.259 1.00 82.81 84 GLY A O 1
ATOM 677 N N . GLY A 1 85 ? 0.190 5.563 -10.314 1.00 85.44 85 GLY A N 1
ATOM 678 C CA . GLY A 1 85 ? 1.332 5.024 -9.564 1.00 85.44 85 GLY A CA 1
ATOM 679 C C . GLY A 1 85 ? 0.982 4.465 -8.177 1.00 85.44 85 GLY A C 1
ATOM 680 O O . GLY A 1 85 ? -0.050 3.819 -7.994 1.00 85.44 85 GLY A O 1
ATOM 681 N N . ASP A 1 86 ? 1.890 4.636 -7.212 1.00 83.12 86 ASP A N 1
ATOM 682 C CA . ASP A 1 86 ? 1.748 4.140 -5.837 1.00 83.12 86 ASP A CA 1
ATOM 683 C C . ASP A 1 86 ? 2.442 5.059 -4.832 1.00 83.12 86 ASP A C 1
ATOM 685 O O . ASP A 1 86 ? 3.374 5.783 -5.177 1.00 83.12 86 ASP A O 1
ATOM 689 N N . PHE A 1 87 ? 2.027 4.986 -3.568 1.00 80.25 87 PHE A N 1
ATOM 690 C CA . PHE A 1 87 ? 2.658 5.764 -2.503 1.00 80.25 87 PHE A CA 1
ATOM 691 C C . PHE A 1 87 ? 3.964 5.138 -1.986 1.00 80.25 87 PHE A C 1
ATOM 693 O O . PHE A 1 87 ? 4.775 5.845 -1.398 1.00 80.25 87 PHE A O 1
ATOM 700 N N . MET A 1 88 ? 4.184 3.828 -2.165 1.00 82.56 88 MET A N 1
ATOM 701 C CA . MET A 1 88 ? 5.394 3.135 -1.692 1.00 82.56 88 MET A CA 1
ATOM 702 C C . MET A 1 88 ? 6.473 3.081 -2.772 1.00 82.56 88 MET A C 1
ATOM 704 O O . MET A 1 88 ? 6.732 2.016 -3.347 1.00 82.56 88 MET A O 1
ATOM 708 N N . GLU A 1 89 ? 7.116 4.222 -3.021 1.00 87.25 89 GLU A N 1
ATOM 709 C CA . GLU A 1 89 ? 8.222 4.339 -3.978 1.00 87.25 89 GLU A CA 1
ATOM 710 C C . GLU A 1 89 ? 7.873 3.668 -5.331 1.00 87.25 89 GLU A C 1
ATOM 712 O O . GLU A 1 89 ? 6.716 3.546 -5.733 1.00 87.25 89 GLU A O 1
ATOM 717 N N . PHE A 1 90 ? 8.872 3.190 -6.057 1.00 91.31 90 PHE A N 1
ATOM 718 C CA . PHE A 1 90 ? 8.786 2.553 -7.361 1.00 91.31 90 PHE A CA 1
ATOM 719 C C . PHE A 1 90 ? 8.523 1.045 -7.300 1.00 91.31 90 PHE A C 1
ATOM 721 O O . PHE A 1 90 ? 8.832 0.328 -8.253 1.00 91.31 90 PHE A O 1
ATOM 728 N N . ARG A 1 91 ? 7.951 0.519 -6.204 1.00 89.25 91 ARG A N 1
ATOM 729 C CA . ARG A 1 91 ? 7.780 -0.940 -6.050 1.00 89.25 91 ARG A CA 1
ATOM 730 C C . ARG A 1 91 ? 6.938 -1.563 -7.165 1.00 89.25 91 ARG A C 1
ATOM 732 O O . ARG A 1 91 ? 7.147 -2.721 -7.517 1.00 89.25 91 ARG A O 1
ATOM 739 N N . LEU A 1 92 ? 6.006 -0.799 -7.744 1.00 90.81 92 LEU A N 1
ATOM 740 C CA . LEU A 1 92 ? 5.189 -1.279 -8.854 1.00 90.81 92 LEU A CA 1
ATOM 741 C C . LEU A 1 92 ? 5.981 -1.417 -10.158 1.00 90.81 92 LEU A C 1
ATOM 743 O O . LEU A 1 92 ? 5.511 -2.098 -11.058 1.00 90.81 92 LEU A O 1
ATOM 747 N N . LEU A 1 93 ? 7.168 -0.821 -10.279 1.00 94.56 93 LEU A N 1
ATOM 748 C CA . LEU A 1 93 ? 8.026 -0.927 -11.464 1.00 94.56 93 LEU A CA 1
ATOM 749 C C . LEU A 1 93 ? 8.998 -2.112 -11.394 1.00 94.56 93 LEU A C 1
ATOM 751 O O . LEU A 1 93 ? 9.516 -2.527 -12.428 1.00 94.56 93 LEU A O 1
ATOM 755 N N . VAL A 1 94 ? 9.193 -2.714 -10.215 1.00 93.25 94 VAL A N 1
ATOM 756 C CA . VAL A 1 94 ? 10.085 -3.873 -10.011 1.00 93.25 94 VAL A CA 1
ATOM 757 C C . VAL A 1 94 ? 9.836 -5.016 -11.012 1.00 93.25 94 VAL A C 1
ATOM 759 O O . VAL A 1 94 ? 10.814 -5.499 -11.586 1.00 93.25 94 VAL A O 1
ATOM 762 N N . PRO A 1 95 ? 8.582 -5.428 -11.308 1.00 94.38 95 PRO A N 1
ATOM 763 C CA . PRO A 1 95 ? 8.326 -6.538 -12.230 1.00 94.38 95 PRO A CA 1
ATOM 764 C C . PRO A 1 95 ? 8.827 -6.313 -13.663 1.00 94.38 95 PRO A C 1
ATOM 766 O O . PRO A 1 95 ? 9.087 -7.286 -14.368 1.00 94.38 95 PRO A O 1
ATOM 769 N N . ILE A 1 96 ? 8.966 -5.056 -14.103 1.00 96.00 96 ILE A N 1
ATOM 770 C CA . ILE A 1 96 ? 9.398 -4.729 -15.471 1.00 96.00 96 ILE A CA 1
ATOM 771 C C . ILE A 1 96 ? 10.882 -4.384 -15.581 1.00 96.00 96 ILE A C 1
ATOM 773 O O . ILE A 1 96 ? 11.385 -4.291 -16.699 1.00 96.00 96 ILE A O 1
ATOM 777 N N . LEU A 1 97 ? 11.602 -4.224 -14.463 1.00 93.94 97 LEU A N 1
ATOM 778 C CA . LEU A 1 97 ? 13.019 -3.846 -14.489 1.00 93.94 97 LEU A CA 1
ATOM 779 C C . LEU A 1 97 ? 13.881 -4.787 -15.344 1.00 93.94 97 LEU A C 1
ATOM 781 O O . LEU A 1 97 ? 14.672 -4.267 -16.130 1.00 93.94 97 LEU A O 1
ATOM 785 N N . PRO A 1 98 ? 13.736 -6.130 -15.285 1.00 94.06 98 PRO A N 1
ATOM 786 C CA . PRO A 1 98 ? 14.555 -7.009 -16.117 1.00 94.06 98 PRO A CA 1
ATOM 787 C C . PRO A 1 98 ? 14.361 -6.741 -17.614 1.00 94.06 98 PRO A C 1
ATOM 789 O O . PRO A 1 98 ? 15.335 -6.557 -18.340 1.00 94.06 98 PRO A O 1
ATOM 792 N N . ALA A 1 99 ? 13.109 -6.655 -18.076 1.00 94.69 99 ALA A N 1
ATOM 793 C CA . ALA A 1 99 ? 12.798 -6.385 -19.479 1.00 94.69 99 ALA A CA 1
ATOM 794 C C . ALA A 1 99 ? 13.253 -4.979 -19.904 1.00 94.69 99 ALA A C 1
ATOM 796 O O . ALA A 1 99 ? 13.831 -4.818 -20.979 1.00 94.69 99 ALA A O 1
ATOM 797 N N . LEU A 1 100 ? 13.059 -3.985 -19.035 1.00 94.38 100 LEU A N 1
ATOM 798 C CA . LEU A 1 100 ? 13.480 -2.606 -19.257 1.00 94.38 100 LEU A CA 1
ATOM 799 C C . LEU A 1 100 ? 15.003 -2.496 -19.419 1.00 94.38 100 LEU A C 1
ATOM 801 O O . LEU A 1 100 ? 15.472 -1.928 -20.404 1.00 94.38 100 LEU A O 1
ATOM 805 N N . TYR A 1 101 ? 15.787 -3.068 -18.500 1.00 93.12 101 TYR A N 1
ATOM 806 C CA . TYR A 1 101 ? 17.250 -3.001 -18.560 1.00 93.12 101 TYR A CA 1
ATOM 807 C C . TYR A 1 101 ? 17.837 -3.831 -19.703 1.00 93.12 101 TYR A C 1
ATOM 809 O O . TYR A 1 101 ? 18.808 -3.395 -20.322 1.00 93.12 101 TYR A O 1
ATOM 817 N N . LEU A 1 102 ? 17.238 -4.976 -20.046 1.00 91.69 102 LEU A N 1
ATOM 818 C CA . LEU A 1 102 ? 17.617 -5.728 -21.246 1.00 91.69 102 LEU A CA 1
ATOM 819 C C . LEU A 1 102 ? 17.331 -4.927 -22.523 1.00 91.69 102 LEU A C 1
ATOM 821 O O . LEU A 1 102 ? 18.173 -4.882 -23.420 1.00 91.69 102 LEU A O 1
ATOM 825 N N . GLY A 1 103 ? 16.182 -4.249 -22.587 1.00 91.31 103 GLY A N 1
ATOM 826 C CA . GLY A 1 103 ? 15.822 -3.362 -23.692 1.00 91.31 103 GLY A CA 1
ATOM 827 C C . GLY A 1 103 ? 16.797 -2.193 -23.843 1.00 91.31 103 GLY A C 1
ATOM 828 O O . GLY A 1 103 ? 17.282 -1.937 -24.946 1.00 91.31 103 GLY A O 1
ATOM 829 N N . ILE A 1 104 ? 17.143 -1.530 -22.734 1.00 92.38 104 ILE A N 1
ATOM 830 C CA . ILE A 1 104 ? 18.154 -0.461 -22.697 1.00 92.38 104 ILE A CA 1
ATOM 831 C C . ILE A 1 104 ? 19.526 -0.999 -23.117 1.00 92.38 104 ILE A C 1
ATOM 833 O O . ILE A 1 104 ? 20.203 -0.381 -23.934 1.00 92.38 104 ILE A O 1
ATOM 837 N N . GLY A 1 105 ? 19.938 -2.160 -22.611 1.00 91.62 105 GLY A N 1
ATOM 838 C CA . GLY A 1 105 ? 21.230 -2.752 -22.947 1.00 91.62 105 GLY A CA 1
ATOM 839 C C . GLY A 1 105 ? 21.359 -3.103 -24.421 1.00 91.62 105 GLY A C 1
ATOM 840 O O . GLY A 1 105 ? 22.355 -2.752 -25.054 1.00 91.62 105 GLY A O 1
ATOM 841 N N . HIS A 1 106 ? 20.326 -3.722 -24.991 1.00 89.88 106 HIS A N 1
ATOM 842 C CA . HIS A 1 106 ? 20.276 -3.991 -26.422 1.00 89.88 106 HIS A CA 1
ATOM 843 C C . HIS A 1 106 ? 20.315 -2.696 -27.243 1.00 89.88 106 HIS A C 1
ATOM 845 O O . HIS A 1 106 ? 21.078 -2.596 -28.203 1.00 89.88 106 HIS A O 1
ATOM 851 N N . PHE A 1 107 ? 19.550 -1.680 -26.835 1.00 90.62 107 PHE A N 1
ATOM 852 C CA . PHE A 1 107 ? 19.569 -0.374 -27.480 1.00 90.62 107 PHE A CA 1
ATOM 853 C C . PHE A 1 107 ? 20.978 0.232 -27.518 1.00 90.62 107 PHE A C 1
ATOM 855 O O . PHE A 1 107 ? 21.450 0.635 -28.585 1.00 90.62 107 PHE A O 1
ATOM 862 N N . LEU A 1 108 ? 21.663 0.275 -26.372 1.00 90.19 108 LEU A N 1
ATOM 863 C CA . LEU A 1 108 ? 23.020 0.810 -26.277 1.00 90.19 108 LEU A CA 1
ATOM 864 C C . LEU A 1 108 ? 23.992 0.006 -27.145 1.00 90.19 108 LEU A C 1
ATOM 866 O O . LEU A 1 108 ? 24.863 0.593 -27.780 1.00 90.19 108 LEU A O 1
ATOM 870 N N . TYR A 1 109 ? 23.827 -1.315 -27.216 1.00 89.50 109 TYR A N 1
ATOM 871 C CA . TYR A 1 109 ? 24.668 -2.182 -28.038 1.00 89.50 109 TYR A CA 1
ATOM 872 C C . TYR A 1 109 ? 24.529 -1.898 -29.541 1.00 89.50 109 TYR A C 1
ATOM 874 O O . TYR A 1 109 ? 25.538 -1.790 -30.234 1.00 89.50 109 TYR A O 1
ATOM 882 N N . VAL A 1 110 ? 23.299 -1.735 -30.043 1.00 87.12 110 VAL A N 1
ATOM 883 C CA . VAL A 1 110 ? 23.039 -1.509 -31.478 1.00 87.12 110 VAL A CA 1
ATOM 884 C C . VAL A 1 110 ? 23.337 -0.074 -31.908 1.00 87.12 110 VAL A C 1
ATOM 886 O O . VAL A 1 110 ? 23.738 0.160 -33.046 1.00 87.12 110 VAL A O 1
ATOM 889 N N . THR A 1 111 ? 23.139 0.906 -31.025 1.00 85.25 111 THR A N 1
ATOM 890 C CA . THR A 1 111 ? 23.256 2.325 -31.403 1.00 85.25 111 THR A CA 1
ATOM 891 C C . THR A 1 111 ? 24.616 2.945 -31.115 1.00 85.25 111 THR A C 1
ATOM 893 O O . THR A 1 111 ? 25.025 3.862 -31.836 1.00 85.25 111 THR A O 1
ATOM 896 N N . LEU A 1 112 ? 25.327 2.467 -30.094 1.00 87.81 112 LEU A N 1
ATOM 897 C CA . LEU A 1 112 ? 26.652 2.959 -29.736 1.00 87.81 112 LEU A CA 1
ATOM 898 C C . LEU A 1 112 ? 27.695 1.929 -30.153 1.00 87.81 112 LEU A C 1
ATOM 900 O O . LEU A 1 112 ? 27.836 0.876 -29.532 1.00 87.81 112 LEU A O 1
ATOM 904 N N . SER A 1 113 ? 28.442 2.249 -31.208 1.00 86.88 113 SER A N 1
ATOM 905 C CA . SER A 1 113 ? 29.572 1.438 -31.670 1.00 86.88 113 SER A CA 1
ATOM 906 C C . SER A 1 113 ? 30.744 1.485 -30.687 1.00 86.88 113 SER A C 1
ATOM 908 O O . SER A 1 113 ? 31.398 0.467 -30.458 1.00 86.88 113 SER A O 1
ATOM 910 N N . ASP A 1 114 ? 30.973 2.647 -30.073 1.00 92.31 114 ASP A N 1
ATOM 911 C CA . ASP A 1 114 ? 32.059 2.879 -29.127 1.00 92.31 114 ASP A CA 1
ATOM 912 C C . ASP A 1 114 ? 31.771 2.243 -27.757 1.00 92.31 114 ASP A C 1
ATOM 914 O O . ASP A 1 114 ? 30.802 2.577 -27.065 1.00 92.31 114 ASP A O 1
ATOM 918 N N . GLN A 1 115 ? 32.652 1.328 -27.351 1.00 93.88 115 GLN A N 1
ATOM 919 C CA . GLN A 1 115 ? 32.583 0.651 -26.061 1.00 93.88 115 GLN A CA 1
ATOM 920 C C . GLN A 1 115 ? 32.718 1.607 -24.876 1.00 93.88 115 GLN A C 1
ATOM 922 O O . GLN A 1 115 ? 32.060 1.389 -23.860 1.00 93.88 115 GLN A O 1
ATOM 927 N N . TRP A 1 116 ? 33.507 2.678 -25.007 1.00 95.31 116 TRP A N 1
ATOM 928 C CA . TRP A 1 116 ? 33.722 3.642 -23.934 1.00 95.31 116 TRP A CA 1
ATOM 929 C C . TRP A 1 116 ? 32.403 4.282 -23.506 1.00 95.31 116 TRP A C 1
ATOM 931 O O . TRP A 1 116 ? 32.046 4.246 -22.330 1.00 95.31 116 TRP A O 1
ATOM 941 N N . TRP A 1 117 ? 31.619 4.773 -24.469 1.00 91.00 117 TRP A N 1
ATOM 942 C CA . TRP A 1 117 ? 30.321 5.391 -24.197 1.00 91.00 117 TRP A CA 1
ATOM 943 C C . TRP A 1 117 ? 29.298 4.405 -23.636 1.00 91.00 117 TRP A C 1
ATOM 945 O O . TRP A 1 117 ? 28.536 4.766 -22.738 1.00 91.00 117 TRP A O 1
ATOM 955 N N . ARG A 1 118 ? 29.309 3.145 -24.095 1.00 92.00 118 ARG A N 1
ATOM 956 C CA . ARG A 1 118 ? 28.464 2.093 -23.505 1.00 92.00 118 ARG A CA 1
ATOM 957 C C . ARG A 1 118 ? 28.794 1.890 -22.027 1.00 92.00 118 ARG A C 1
ATOM 959 O O . ARG A 1 118 ? 27.884 1.880 -21.202 1.00 92.00 118 ARG A O 1
ATOM 966 N N . HIS A 1 119 ? 30.076 1.764 -21.687 1.00 93.69 119 HIS A N 1
ATOM 967 C CA . HIS A 1 119 ? 30.515 1.587 -20.302 1.00 93.69 119 HIS A CA 1
ATOM 968 C C . HIS A 1 119 ? 30.267 2.829 -19.445 1.00 93.69 119 HIS A C 1
ATOM 970 O O . HIS A 1 119 ? 29.838 2.686 -18.305 1.00 93.69 119 HIS A O 1
ATOM 976 N N . ALA A 1 120 ? 30.463 4.032 -19.987 1.00 93.69 120 ALA A N 1
ATOM 977 C CA . ALA A 1 120 ? 30.193 5.280 -19.281 1.00 93.69 120 ALA A CA 1
ATOM 978 C C . ALA A 1 120 ? 28.706 5.417 -18.914 1.00 93.69 120 ALA A C 1
ATOM 980 O O . ALA A 1 120 ? 28.383 5.730 -17.770 1.00 93.69 120 ALA A O 1
ATOM 981 N N . ILE A 1 121 ? 27.795 5.117 -19.849 1.00 92.50 121 ILE A N 1
ATOM 982 C CA . ILE A 1 121 ? 26.349 5.147 -19.586 1.00 92.50 121 ILE A CA 1
ATOM 983 C C . ILE A 1 121 ? 25.968 4.080 -18.559 1.00 92.50 121 ILE A C 1
ATOM 985 O O . ILE A 1 121 ? 25.241 4.382 -17.617 1.00 92.50 121 ILE A O 1
ATOM 989 N N . TRP A 1 122 ? 26.484 2.855 -18.685 1.00 94.12 122 TRP A N 1
ATOM 990 C CA . TRP A 1 122 ? 26.239 1.813 -17.685 1.00 94.12 122 TRP A CA 1
ATOM 991 C C . TRP A 1 122 ? 26.766 2.186 -16.300 1.00 94.12 122 TRP A C 1
ATOM 993 O O . TRP A 1 122 ? 26.057 1.995 -15.314 1.00 94.12 122 TRP A O 1
ATOM 1003 N N . GLY A 1 123 ? 27.969 2.757 -16.225 1.00 94.88 123 GLY A N 1
ATOM 1004 C CA . GLY A 1 123 ? 28.550 3.259 -14.984 1.00 94.88 123 GLY A CA 1
ATOM 1005 C C . GLY A 1 123 ? 27.687 4.350 -14.357 1.00 94.88 123 GLY A C 1
ATOM 1006 O O . GLY A 1 123 ? 27.427 4.306 -13.159 1.00 94.88 123 GLY A O 1
ATOM 1007 N N . LEU A 1 124 ? 27.163 5.273 -15.166 1.00 94.56 124 LEU A N 1
ATOM 1008 C CA . LEU A 1 124 ? 26.261 6.326 -14.706 1.00 94.56 124 LEU A CA 1
ATOM 1009 C C . LEU A 1 124 ? 24.919 5.771 -14.201 1.00 94.56 124 LEU A C 1
ATOM 1011 O O . LEU A 1 124 ? 24.461 6.173 -13.135 1.00 94.56 124 LEU A O 1
ATOM 1015 N N . LEU A 1 125 ? 24.302 4.830 -14.923 1.00 93.88 125 LEU A N 1
ATOM 1016 C CA . LEU A 1 125 ? 23.054 4.180 -14.498 1.00 93.88 125 LEU A CA 1
ATOM 1017 C C . LEU A 1 125 ? 23.245 3.373 -13.207 1.00 93.88 125 LEU A C 1
ATOM 1019 O O . LEU A 1 125 ? 22.369 3.374 -12.340 1.00 93.88 125 LEU A O 1
ATOM 1023 N N . LEU A 1 126 ? 24.389 2.699 -13.060 1.00 94.06 126 LEU A N 1
ATOM 1024 C CA . LEU A 1 126 ? 24.743 1.977 -11.840 1.00 94.06 126 LEU A CA 1
ATOM 1025 C C . LEU A 1 126 ? 24.959 2.943 -10.670 1.00 94.06 126 LEU A C 1
ATOM 1027 O O . LEU A 1 126 ? 24.409 2.724 -9.594 1.00 94.06 126 LEU A O 1
ATOM 1031 N N . LEU A 1 127 ? 25.701 4.033 -10.890 1.00 94.56 127 LEU A N 1
ATOM 1032 C CA . LEU A 1 127 ? 25.894 5.089 -9.896 1.00 94.56 127 LEU A CA 1
ATOM 1033 C C . LEU A 1 127 ? 24.559 5.695 -9.458 1.00 94.56 127 LEU A C 1
ATOM 1035 O O . LEU A 1 127 ? 24.352 5.860 -8.261 1.00 94.56 127 LEU A O 1
ATOM 1039 N N . ALA A 1 128 ? 23.636 5.957 -10.387 1.00 92.12 128 ALA A N 1
ATOM 1040 C CA . ALA A 1 128 ? 22.295 6.439 -10.063 1.00 92.12 128 ALA A CA 1
ATOM 1041 C C . ALA A 1 128 ? 21.516 5.434 -9.203 1.00 92.12 128 ALA A C 1
ATOM 1043 O O . ALA A 1 128 ? 20.945 5.818 -8.190 1.00 92.12 128 ALA A O 1
ATOM 1044 N N . ASN A 1 129 ? 21.555 4.140 -9.541 1.00 89.62 129 ASN A N 1
ATOM 1045 C CA . ASN A 1 129 ? 20.915 3.088 -8.741 1.00 89.62 129 ASN A CA 1
ATOM 1046 C C . ASN A 1 129 ? 21.472 3.008 -7.312 1.00 89.62 129 ASN A C 1
ATOM 1048 O O . ASN A 1 129 ? 20.707 2.863 -6.361 1.00 89.62 129 ASN A O 1
ATOM 1052 N N . VAL A 1 130 ? 22.794 3.112 -7.150 1.00 90.62 130 VAL A N 1
ATOM 1053 C CA . VAL A 1 130 ? 23.442 3.092 -5.830 1.00 90.62 130 VAL A CA 1
ATOM 1054 C C . VAL A 1 130 ? 23.145 4.374 -5.050 1.00 90.62 130 VAL A C 1
ATOM 1056 O O . VAL A 1 130 ? 22.856 4.315 -3.857 1.00 90.62 130 VAL A O 1
ATOM 1059 N N . ALA A 1 131 ? 23.181 5.531 -5.715 1.00 89.88 131 ALA A N 1
ATOM 1060 C CA . ALA A 1 131 ? 22.905 6.828 -5.105 1.00 89.88 131 ALA A CA 1
ATOM 1061 C C . ALA A 1 131 ? 21.425 7.016 -4.749 1.00 89.88 131 ALA A C 1
ATOM 1063 O O . ALA A 1 131 ? 21.113 7.773 -3.831 1.00 89.88 131 ALA A O 1
ATOM 1064 N N . HIS A 1 132 ? 20.515 6.329 -5.440 1.00 86.88 132 HIS A N 1
ATOM 1065 C CA . HIS A 1 132 ? 19.075 6.434 -5.233 1.00 86.88 132 HIS A CA 1
ATOM 1066 C C . HIS A 1 132 ? 18.683 6.143 -3.781 1.00 86.88 132 HIS A C 1
ATOM 1068 O O . HIS A 1 132 ? 18.117 7.011 -3.130 1.00 86.88 132 HIS A O 1
ATOM 1074 N N . GLY A 1 133 ? 19.073 4.992 -3.226 1.00 81.56 133 GLY A N 1
ATOM 1075 C CA . GLY A 1 133 ? 18.719 4.596 -1.854 1.00 81.56 133 GLY A CA 1
ATOM 1076 C C . GLY A 1 133 ? 18.949 5.680 -0.780 1.00 81.56 133 GLY A C 1
ATOM 1077 O O . GLY A 1 133 ? 18.004 6.018 -0.069 1.00 81.56 133 GLY A O 1
ATOM 1078 N N . PRO A 1 134 ? 20.163 6.254 -0.646 1.00 81.81 134 PRO A N 1
ATOM 1079 C CA . PRO A 1 134 ? 20.443 7.290 0.353 1.00 81.81 134 PRO A CA 1
ATOM 1080 C C . PRO A 1 134 ? 19.910 8.688 -0.002 1.00 81.81 134 PRO A C 1
ATOM 1082 O O . PRO A 1 134 ? 19.801 9.533 0.887 1.00 81.81 134 PRO A O 1
ATOM 1085 N N . THR A 1 135 ? 19.620 8.974 -1.274 1.00 82.06 135 THR A N 1
ATOM 1086 C CA . THR A 1 135 ? 19.203 10.322 -1.708 1.00 82.06 135 THR A CA 1
ATOM 1087 C C . THR A 1 135 ? 17.697 10.463 -1.892 1.00 82.06 135 THR A C 1
ATOM 1089 O O . THR A 1 135 ? 17.179 11.581 -1.855 1.00 82.06 135 THR A O 1
ATOM 1092 N N . PHE A 1 136 ? 16.981 9.359 -2.086 1.00 80.56 136 PHE A N 1
ATOM 1093 C CA . PHE A 1 136 ? 15.555 9.363 -2.362 1.00 80.56 136 PHE A CA 1
ATOM 1094 C C . PHE A 1 136 ? 14.749 9.903 -1.173 1.00 80.56 136 PHE A C 1
ATOM 1096 O O . PHE A 1 136 ? 14.915 9.474 -0.033 1.00 80.56 136 PHE A O 1
ATOM 1103 N N . GLY A 1 137 ? 13.877 10.876 -1.448 1.00 74.31 137 GLY A N 1
ATOM 1104 C CA . GLY A 1 137 ? 13.077 11.598 -0.453 1.00 74.31 137 GLY A CA 1
ATOM 1105 C C . GLY A 1 137 ? 13.686 12.927 0.007 1.00 74.31 137 GLY A C 1
ATOM 1106 O O . GLY A 1 137 ? 12.975 13.738 0.590 1.00 74.31 137 GLY A O 1
ATOM 1107 N N . ASN A 1 138 ? 14.962 13.201 -0.294 1.00 74.81 138 ASN A N 1
ATOM 1108 C CA . ASN A 1 138 ? 15.617 14.453 0.119 1.00 74.81 138 ASN A CA 1
ATOM 1109 C C . ASN A 1 138 ? 15.381 15.619 -0.855 1.00 74.81 138 ASN A C 1
ATOM 1111 O O . ASN A 1 138 ? 15.534 16.777 -0.477 1.00 74.81 138 ASN A O 1
ATOM 1115 N N . TRP A 1 139 ? 15.048 15.328 -2.114 1.00 66.25 139 TRP A N 1
ATOM 1116 C CA . TRP A 1 139 ? 15.019 16.312 -3.208 1.00 66.25 139 TRP A CA 1
ATOM 1117 C C . TRP A 1 139 ? 13.640 16.491 -3.860 1.00 66.25 139 TRP A C 1
ATOM 1119 O O . TRP A 1 139 ? 13.496 17.311 -4.764 1.00 66.25 139 TRP A O 1
ATOM 1129 N N . TYR A 1 140 ? 12.615 15.774 -3.394 1.00 65.25 140 TYR A N 1
ATOM 1130 C CA . TYR A 1 140 ? 11.223 15.987 -3.789 1.00 65.25 140 TYR A CA 1
ATOM 1131 C C . TYR A 1 140 ? 10.354 16.042 -2.522 1.00 65.25 140 TYR A C 1
ATOM 1133 O O . TYR A 1 140 ? 10.380 15.129 -1.704 1.00 65.25 140 TYR A O 1
ATOM 1141 N N . SER A 1 141 ? 9.617 17.136 -2.326 1.00 59.38 141 SER A N 1
ATOM 1142 C CA . SER A 1 141 ? 8.796 17.371 -1.122 1.00 59.38 141 SER A CA 1
ATOM 1143 C C . SER A 1 141 ? 7.299 17.498 -1.416 1.00 59.38 141 SER A C 1
ATOM 1145 O O . SER A 1 141 ? 6.491 17.550 -0.494 1.00 59.38 141 SER A O 1
ATOM 1147 N N . SER A 1 142 ? 6.916 17.557 -2.692 1.00 56.09 142 SER A N 1
ATOM 1148 C CA . SER A 1 142 ? 5.580 17.969 -3.132 1.00 56.09 142 SER A CA 1
ATOM 1149 C C . SER A 1 142 ? 4.601 16.823 -3.405 1.00 56.09 142 SER A C 1
ATOM 1151 O O . SER A 1 142 ? 3.458 17.091 -3.764 1.00 56.09 142 SER A O 1
ATOM 1153 N N . TRP A 1 143 ? 5.010 15.561 -3.241 1.00 64.12 143 TRP A N 1
ATOM 1154 C CA . TRP A 1 143 ? 4.153 14.402 -3.507 1.00 64.12 143 TRP A CA 1
ATOM 1155 C C . TRP A 1 143 ? 4.264 13.372 -2.373 1.00 64.12 143 TRP A C 1
ATOM 1157 O O . TRP A 1 143 ? 5.386 13.112 -1.929 1.00 64.12 143 TRP A O 1
ATOM 1167 N N . PRO A 1 144 ? 3.152 12.780 -1.886 1.00 68.62 144 PRO A N 1
ATOM 1168 C CA . PRO A 1 144 ? 3.115 11.921 -0.695 1.00 68.62 144 PRO A CA 1
ATOM 1169 C C . PRO A 1 144 ? 3.671 10.507 -0.960 1.00 68.62 144 PRO A C 1
ATOM 1171 O O . PRO A 1 144 ? 3.118 9.504 -0.511 1.00 68.62 144 PRO A O 1
ATOM 1174 N N . MET A 1 145 ? 4.768 10.411 -1.711 1.00 76.25 145 MET A N 1
ATOM 1175 C CA . MET A 1 145 ? 5.480 9.166 -1.961 1.00 76.25 145 MET A CA 1
ATOM 1176 C C . MET A 1 145 ? 6.485 8.910 -0.838 1.00 76.25 145 MET A C 1
ATOM 1178 O O . MET A 1 145 ? 7.403 9.695 -0.597 1.00 76.25 145 MET A O 1
ATOM 1182 N N . MET A 1 146 ? 6.323 7.776 -0.169 1.00 74.56 146 MET A N 1
ATOM 1183 C CA . MET A 1 146 ? 7.184 7.322 0.909 1.00 74.56 146 MET A CA 1
ATOM 1184 C C . MET A 1 146 ? 8.318 6.446 0.360 1.00 74.56 146 MET A C 1
ATOM 1186 O O . MET A 1 146 ? 8.032 5.450 -0.309 1.00 74.56 146 MET A O 1
ATOM 1190 N N . PRO A 1 147 ? 9.587 6.746 0.693 1.00 74.56 147 PRO A N 1
ATOM 1191 C CA . PRO A 1 147 ? 10.687 5.806 0.501 1.00 74.56 147 PRO A CA 1
ATOM 1192 C C . PRO A 1 147 ? 10.403 4.467 1.191 1.00 74.56 147 PRO A C 1
ATOM 1194 O O . PRO A 1 147 ? 9.844 4.444 2.293 1.00 74.56 147 PRO A O 1
ATOM 1197 N N . ILE A 1 148 ? 10.863 3.351 0.627 1.00 71.06 148 ILE A N 1
ATOM 1198 C CA . ILE A 1 148 ? 10.708 2.030 1.253 1.00 71.06 148 ILE A CA 1
ATOM 1199 C C . ILE A 1 148 ? 11.448 1.943 2.601 1.00 71.06 148 ILE A C 1
ATOM 1201 O O . ILE A 1 148 ? 11.019 1.271 3.537 1.00 71.06 148 ILE A O 1
ATOM 1205 N N . ILE A 1 149 ? 12.527 2.712 2.754 1.00 65.94 149 ILE A N 1
ATOM 1206 C CA . ILE A 1 149 ? 13.258 2.863 4.022 1.00 65.94 149 ILE A CA 1
ATOM 1207 C C . ILE A 1 149 ? 12.466 3.748 5.008 1.00 65.94 149 ILE A C 1
ATOM 1209 O O . ILE A 1 149 ? 12.601 3.646 6.232 1.00 65.94 149 ILE A O 1
ATOM 1213 N N . ALA A 1 150 ? 11.602 4.633 4.499 1.00 62.22 150 ALA A N 1
ATOM 1214 C CA . ALA A 1 150 ? 10.735 5.479 5.309 1.00 62.22 150 ALA A CA 1
ATOM 1215 C C . ALA A 1 150 ? 9.498 4.727 5.817 1.00 62.22 150 ALA A C 1
ATOM 1217 O O . ALA A 1 150 ? 9.095 4.985 6.958 1.00 62.22 150 ALA A O 1
ATOM 1218 N N . THR A 1 151 ? 8.947 3.772 5.049 1.00 59.25 151 THR A N 1
ATOM 1219 C CA . THR A 1 151 ? 7.899 2.873 5.557 1.00 59.25 151 THR A CA 1
ATOM 1220 C C . THR A 1 151 ? 8.368 2.238 6.861 1.00 59.25 151 THR A C 1
ATOM 1222 O O . THR A 1 151 ? 9.511 1.800 6.967 1.00 59.25 151 THR A O 1
ATOM 1225 N N . ARG A 1 152 ? 7.522 2.293 7.900 1.00 56.34 152 ARG A N 1
ATOM 1226 C CA . ARG A 1 152 ? 7.853 1.790 9.240 1.00 56.34 152 ARG A CA 1
ATOM 1227 C C . ARG A 1 152 ? 8.136 0.288 9.138 1.00 56.34 152 ARG A C 1
ATOM 1229 O O . ARG A 1 152 ? 7.218 -0.525 9.155 1.00 56.34 152 ARG A O 1
ATOM 1236 N N . SER A 1 153 ? 9.403 -0.063 8.956 1.00 50.41 153 SER A N 1
ATOM 1237 C CA . SER A 1 153 ? 9.880 -1.435 9.006 1.00 50.41 153 SER A CA 1
ATOM 1238 C C . SER A 1 153 ? 9.991 -1.861 10.464 1.00 50.41 153 SER A C 1
ATOM 1240 O O . SER A 1 153 ? 10.083 -1.035 11.377 1.00 50.41 153 SER A O 1
ATOM 1242 N N . THR A 1 154 ? 10.019 -3.172 10.679 1.00 48.56 154 THR A N 1
ATOM 1243 C CA . THR A 1 154 ? 10.228 -3.832 11.976 1.00 48.56 154 THR A CA 1
ATOM 1244 C C . THR A 1 154 ? 11.506 -3.407 12.710 1.00 48.56 154 THR A C 1
ATOM 1246 O O . THR A 1 154 ? 11.709 -3.820 13.844 1.00 48.56 154 THR A O 1
ATOM 1249 N N . GLU A 1 155 ? 12.358 -2.601 12.076 1.00 43.72 155 GLU A N 1
ATOM 1250 C CA . GLU A 1 155 ? 13.702 -2.240 12.526 1.00 43.72 155 GLU A CA 1
ATOM 1251 C C . GLU A 1 155 ? 13.799 -0.815 13.100 1.00 43.72 155 GLU A C 1
ATOM 1253 O O . GLU A 1 155 ? 14.816 -0.461 13.693 1.00 43.72 155 GLU A O 1
ATOM 1258 N N . LYS A 1 156 ? 12.756 0.023 12.975 1.00 54.84 156 LYS A N 1
ATOM 1259 C CA . LYS A 1 156 ? 12.771 1.367 13.578 1.00 54.84 156 LYS A CA 1
ATOM 1260 C C . LYS A 1 156 ? 12.448 1.304 15.071 1.00 54.84 156 LYS A C 1
ATOM 1262 O O . LYS A 1 156 ? 11.404 0.789 15.469 1.00 54.84 156 LYS A O 1
ATOM 1267 N N . ALA A 1 157 ? 13.312 1.896 15.898 1.00 58.12 157 ALA A N 1
ATOM 1268 C CA . ALA A 1 157 ? 13.063 2.061 17.329 1.00 58.12 157 ALA A CA 1
ATOM 1269 C C . ALA A 1 157 ? 11.701 2.743 17.566 1.00 58.12 157 ALA A C 1
ATOM 1271 O O . ALA A 1 157 ? 11.429 3.811 17.017 1.00 58.12 157 ALA A O 1
ATOM 1272 N N . GLY A 1 158 ? 10.838 2.119 18.374 1.00 71.19 158 GLY A N 1
ATOM 1273 C CA . GLY A 1 158 ? 9.479 2.613 18.628 1.00 71.19 158 GLY A CA 1
ATOM 1274 C C . GLY A 1 158 ? 8.412 2.128 17.640 1.00 71.19 158 GLY A C 1
ATOM 1275 O O . GLY A 1 158 ? 7.318 2.688 17.622 1.00 71.19 158 GLY A O 1
ATOM 1276 N N . PHE A 1 159 ? 8.689 1.089 16.845 1.00 79.06 159 PHE A N 1
ATOM 1277 C CA . PHE A 1 159 ? 7.686 0.390 16.043 1.00 79.06 159 PHE A CA 1
ATOM 1278 C C . PHE A 1 159 ? 7.588 -1.089 16.437 1.00 79.06 159 PHE A C 1
ATOM 1280 O O . PHE A 1 159 ? 8.586 -1.803 16.482 1.00 79.06 159 PHE A O 1
ATOM 1287 N N . MET A 1 160 ? 6.366 -1.562 16.686 1.00 86.38 160 MET A N 1
ATOM 1288 C CA . MET A 1 160 ? 6.069 -2.984 16.849 1.00 86.38 160 MET A CA 1
ATOM 1289 C C . MET A 1 160 ? 5.590 -3.538 15.506 1.00 86.38 160 MET A C 1
ATOM 1291 O O . MET A 1 160 ? 4.689 -2.965 14.895 1.00 86.38 160 MET A O 1
ATOM 1295 N N . SER A 1 161 ? 6.159 -4.650 15.034 1.00 88.94 161 SER A N 1
ATOM 1296 C CA . SER A 1 161 ? 5.740 -5.247 13.759 1.00 88.94 161 SER A CA 1
ATOM 1297 C C . SER A 1 161 ? 4.253 -5.618 13.766 1.00 88.94 161 SER A C 1
ATOM 1299 O O . SER A 1 161 ? 3.729 -6.041 14.793 1.00 88.94 161 SER A O 1
ATOM 1301 N N . TYR A 1 162 ? 3.568 -5.535 12.620 1.00 91.25 162 TYR A N 1
ATOM 1302 C CA . TYR A 1 162 ? 2.160 -5.955 12.522 1.00 91.25 162 TYR A CA 1
ATOM 1303 C C . TYR A 1 162 ? 1.946 -7.414 12.952 1.00 91.25 162 TYR A C 1
ATOM 1305 O O . TYR A 1 162 ? 0.926 -7.736 13.554 1.00 91.25 162 TYR A O 1
ATOM 1313 N N . ALA A 1 163 ? 2.922 -8.288 12.687 1.00 93.38 163 ALA A N 1
ATOM 1314 C CA . ALA A 1 163 ? 2.896 -9.667 13.159 1.00 93.38 163 ALA A CA 1
ATOM 1315 C C . ALA A 1 163 ? 2.937 -9.749 14.691 1.00 93.38 163 ALA A C 1
ATOM 1317 O O . ALA A 1 163 ? 2.093 -10.414 15.286 1.00 93.38 163 ALA A O 1
ATOM 1318 N N . ALA A 1 164 ? 3.869 -9.035 15.330 1.00 93.94 164 ALA A N 1
ATOM 1319 C CA . ALA A 1 164 ? 3.981 -8.998 16.784 1.00 93.94 164 ALA A CA 1
ATOM 1320 C C . ALA A 1 164 ? 2.743 -8.357 17.428 1.00 93.94 164 ALA A C 1
ATOM 1322 O O . ALA A 1 164 ? 2.253 -8.868 18.430 1.00 93.94 164 ALA A O 1
ATOM 1323 N N . GLN A 1 165 ? 2.193 -7.294 16.832 1.00 94.25 165 GLN A N 1
ATOM 1324 C CA . GLN A 1 165 ? 0.936 -6.691 17.281 1.00 94.25 165 GLN A CA 1
ATOM 1325 C C . GLN A 1 165 ? -0.219 -7.705 17.234 1.00 94.25 165 GLN A C 1
ATOM 1327 O O . GLN A 1 165 ? -0.941 -7.857 18.218 1.00 94.25 165 GLN A O 1
ATOM 1332 N N . GLY A 1 166 ? -0.351 -8.451 16.129 1.00 95.62 166 GLY A N 1
ATOM 1333 C CA . GLY A 1 166 ? -1.350 -9.512 15.976 1.00 95.62 166 GLY A CA 1
ATOM 1334 C C . GLY A 1 166 ? -1.192 -10.642 17.006 1.00 95.62 166 GLY A C 1
ATOM 1335 O O . GLY A 1 166 ? -2.163 -11.087 17.613 1.00 95.62 166 GLY A O 1
ATOM 1336 N N . GLN A 1 167 ? 0.038 -11.086 17.266 1.00 97.25 167 GLN A N 1
ATOM 1337 C CA . GLN A 1 167 ? 0.309 -12.096 18.297 1.00 97.25 167 GLN A CA 1
ATOM 1338 C C . GLN A 1 167 ? -0.027 -11.577 19.700 1.00 97.25 167 GLN A C 1
ATOM 1340 O O . GLN A 1 167 ? -0.694 -12.269 20.468 1.00 97.25 167 GLN A O 1
ATOM 1345 N N . ALA A 1 168 ? 0.385 -10.349 20.019 1.00 96.69 168 ALA A N 1
ATOM 1346 C CA . ALA A 1 168 ? 0.156 -9.734 21.319 1.00 96.69 168 ALA A CA 1
ATOM 1347 C C . ALA A 1 168 ? -1.337 -9.506 21.594 1.00 96.69 168 ALA A C 1
ATOM 1349 O O . ALA A 1 168 ? -1.808 -9.818 22.686 1.00 96.69 168 ALA A O 1
ATOM 1350 N N . ILE A 1 169 ? -2.113 -9.044 20.604 1.00 96.19 169 ILE A N 1
ATOM 1351 C CA . ILE A 1 169 ? -3.561 -8.865 20.780 1.00 96.19 169 ILE A CA 1
ATOM 1352 C C . ILE A 1 169 ? -4.271 -10.211 20.987 1.00 96.19 169 ILE A C 1
ATOM 1354 O O . ILE A 1 169 ? -5.176 -10.314 21.817 1.00 96.19 169 ILE A O 1
AT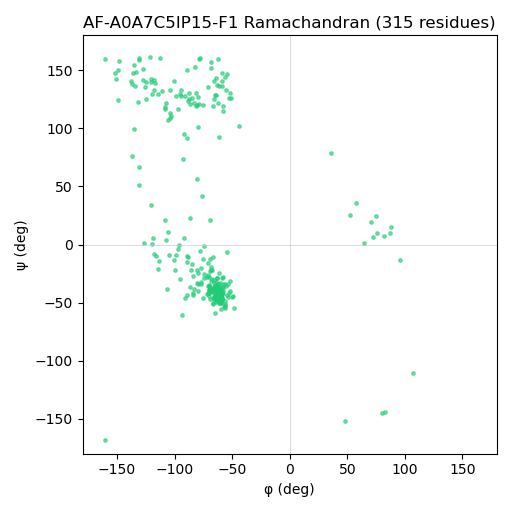OM 1358 N N . ARG A 1 170 ? -3.826 -11.274 20.298 1.00 96.56 170 ARG A N 1
ATOM 1359 C CA . ARG A 1 170 ? -4.340 -12.634 20.514 1.00 96.56 170 ARG A CA 1
ATOM 1360 C C . ARG A 1 170 ? -4.010 -13.147 21.911 1.00 96.56 170 ARG A C 1
ATOM 1362 O O . ARG A 1 170 ? -4.886 -13.711 22.555 1.00 96.56 170 ARG A O 1
ATOM 1369 N N . GLN A 1 171 ? -2.782 -12.943 22.382 1.00 96.62 171 GLN A N 1
ATOM 1370 C CA . GLN A 1 171 ? -2.370 -13.331 23.733 1.00 96.62 171 GLN A CA 1
ATOM 1371 C C . GLN A 1 171 ? -3.152 -12.567 24.807 1.00 96.62 171 GLN A C 1
ATOM 1373 O O . GLN A 1 171 ? -3.611 -13.177 25.767 1.00 96.62 171 GLN A O 1
ATOM 1378 N N . ARG A 1 172 ? -3.353 -11.257 24.619 1.00 95.50 172 ARG A N 1
ATOM 1379 C CA . ARG A 1 172 ? -4.071 -10.397 25.567 1.00 95.50 172 ARG A CA 1
ATOM 1380 C C . ARG A 1 172 ? -5.549 -10.755 25.677 1.00 95.50 172 ARG A C 1
ATOM 1382 O O . ARG A 1 172 ? -6.069 -10.920 26.774 1.00 95.50 172 ARG A O 1
ATOM 1389 N N . ILE A 1 173 ? -6.241 -10.851 24.544 1.00 96.44 173 ILE A N 1
ATOM 1390 C CA . ILE A 1 173 ? -7.691 -11.077 24.541 1.00 96.44 173 ILE A CA 1
ATOM 1391 C C . ILE A 1 173 ? -8.017 -12.564 24.764 1.00 96.44 173 ILE A C 1
ATOM 1393 O O . ILE A 1 173 ? -9.005 -12.885 25.429 1.00 96.44 173 ILE A O 1
ATOM 1397 N N . GLY A 1 174 ? -7.169 -13.476 24.282 1.00 94.94 174 GLY A N 1
ATOM 1398 C CA . GLY A 1 174 ? -7.359 -14.921 24.381 1.00 94.94 174 GLY A CA 1
ATOM 1399 C C . GLY A 1 174 ? -8.269 -15.476 23.284 1.00 94.94 174 GLY A C 1
ATOM 1400 O O . GLY A 1 174 ? -8.229 -15.044 22.137 1.00 94.94 174 GLY A O 1
ATOM 1401 N N . GLN A 1 175 ? -9.078 -16.484 23.598 1.00 92.81 175 GLN A N 1
ATOM 1402 C CA . GLN A 1 175 ? -10.136 -16.926 22.688 1.00 92.81 175 GLN A CA 1
ATOM 1403 C C . GLN A 1 175 ? -11.394 -16.097 22.953 1.00 92.81 175 GLN A C 1
ATOM 1405 O O . GLN A 1 175 ? -11.870 -16.033 24.083 1.00 92.81 175 GLN A O 1
ATOM 1410 N N . ALA A 1 176 ? -11.928 -15.465 21.912 1.00 93.94 176 ALA A N 1
ATOM 1411 C CA . ALA A 1 176 ? -13.140 -14.659 21.982 1.00 93.94 176 ALA A CA 1
ATOM 1412 C C . ALA A 1 176 ? -14.027 -15.017 20.787 1.00 93.94 176 ALA A C 1
ATOM 1414 O O . ALA A 1 176 ? -13.756 -14.608 19.657 1.00 93.94 176 ALA A O 1
ATOM 1415 N N . ALA A 1 177 ? -15.029 -15.865 21.029 1.00 91.12 177 ALA A N 1
ATOM 1416 C CA . ALA A 1 177 ? -15.970 -16.278 19.996 1.00 91.12 177 ALA A CA 1
ATOM 1417 C C . ALA A 1 177 ? -16.729 -15.057 19.467 1.00 91.12 177 ALA A C 1
ATOM 1419 O O . ALA A 1 177 ? -17.160 -14.223 20.252 1.00 91.12 177 ALA A O 1
ATOM 1420 N N . HIS A 1 178 ? -16.894 -14.973 18.146 1.00 93.38 178 HIS A N 1
ATOM 1421 C CA . HIS A 1 178 ? -17.588 -13.880 17.451 1.00 93.38 178 HIS A CA 1
ATOM 1422 C C . HIS A 1 178 ? -16.944 -12.488 17.546 1.00 93.38 178 HIS A C 1
ATOM 1424 O O . HIS A 1 178 ? -17.459 -11.566 16.922 1.00 93.38 178 HIS A O 1
ATOM 1430 N N . LEU A 1 179 ? -15.800 -12.331 18.222 1.00 97.25 179 LEU A N 1
ATOM 1431 C CA . LEU A 1 179 ? -15.071 -11.066 18.216 1.00 97.25 179 LEU A CA 1
ATOM 1432 C C . LEU A 1 179 ? -14.619 -10.723 16.796 1.00 97.25 179 LEU A C 1
ATOM 1434 O O . LEU A 1 179 ? -13.845 -11.473 16.200 1.00 97.25 179 LEU A O 1
ATOM 1438 N N . ARG A 1 180 ? -15.041 -9.567 16.285 1.00 97.94 180 ARG A N 1
ATOM 1439 C CA . ARG A 1 180 ? -14.632 -9.054 14.976 1.00 97.94 180 ARG A CA 1
ATOM 1440 C C . ARG A 1 180 ? -13.953 -7.700 15.113 1.00 97.94 180 ARG A C 1
ATOM 1442 O O . ARG A 1 180 ? -14.368 -6.844 15.894 1.00 97.94 180 ARG A O 1
ATOM 1449 N N . MET A 1 181 ? -12.902 -7.506 14.328 1.00 97.56 181 MET A N 1
ATOM 1450 C CA . MET A 1 181 ? -12.113 -6.278 14.329 1.00 97.56 181 MET A CA 1
ATOM 1451 C C . MET A 1 181 ? -12.100 -5.630 12.941 1.00 97.56 181 MET A C 1
ATOM 1453 O O . MET A 1 181 ? -12.354 -6.294 11.939 1.00 97.56 181 MET A O 1
ATOM 1457 N N . ALA A 1 182 ? -11.763 -4.349 12.865 1.00 97.06 182 ALA A N 1
ATOM 1458 C CA . ALA A 1 182 ? -11.483 -3.655 11.615 1.00 97.06 182 ALA A CA 1
ATOM 1459 C C . ALA A 1 182 ? -10.104 -2.997 11.658 1.00 97.06 182 ALA A C 1
ATOM 1461 O O . ALA A 1 182 ? -9.705 -2.470 12.693 1.00 97.06 182 ALA A O 1
ATOM 1462 N N . ILE A 1 183 ? -9.352 -3.049 10.559 1.00 94.00 183 ILE A N 1
ATOM 1463 C CA . ILE A 1 183 ? -7.994 -2.491 10.478 1.00 94.00 183 ILE A CA 1
ATOM 1464 C C . ILE A 1 183 ? -7.675 -2.079 9.038 1.00 94.00 183 ILE A C 1
ATOM 1466 O O . ILE A 1 183 ? -8.134 -2.720 8.099 1.00 94.00 183 ILE A O 1
ATOM 1470 N N . GLY A 1 184 ? -6.875 -1.026 8.848 1.00 88.31 184 GLY A N 1
ATOM 1471 C CA . GLY A 1 184 ? -6.418 -0.618 7.509 1.00 88.31 184 GLY A CA 1
ATOM 1472 C C . GLY A 1 184 ? -5.249 -1.451 6.959 1.00 88.31 184 GLY A C 1
ATOM 1473 O O . GLY A 1 184 ? -5.043 -1.548 5.754 1.00 88.31 184 GLY A O 1
ATOM 1474 N N . GLY A 1 185 ? -4.456 -2.071 7.835 1.00 82.88 185 GLY A N 1
ATOM 1475 C CA . GLY A 1 185 ? -3.347 -2.948 7.459 1.00 82.88 185 GLY A CA 1
ATOM 1476 C C . GLY A 1 185 ? -3.784 -4.403 7.290 1.00 82.88 185 GLY A C 1
ATOM 1477 O O . GLY A 1 185 ? -3.747 -5.170 8.255 1.00 82.88 185 GLY A O 1
ATOM 1478 N N . ALA A 1 186 ? -4.149 -4.804 6.071 1.00 82.19 186 ALA A N 1
ATOM 1479 C CA . ALA A 1 186 ? -4.409 -6.208 5.750 1.00 82.19 186 ALA A CA 1
ATOM 1480 C C . ALA A 1 186 ? -3.120 -7.062 5.796 1.00 82.19 186 ALA A C 1
ATOM 1482 O O . ALA A 1 186 ? -2.013 -6.579 5.555 1.00 82.19 186 ALA A O 1
ATOM 1483 N N . GLY A 1 187 ? -3.257 -8.360 6.090 1.00 89.94 187 GLY A N 1
ATOM 1484 C CA . GLY A 1 187 ? -2.146 -9.320 6.072 1.00 89.94 187 GLY A CA 1
ATOM 1485 C C . GLY A 1 187 ? -1.687 -9.757 7.463 1.00 89.94 187 GLY A C 1
ATOM 1486 O O . GLY A 1 187 ? -2.391 -10.511 8.133 1.00 89.94 187 GLY A O 1
ATOM 1487 N N . ALA A 1 188 ? -0.489 -9.335 7.884 1.00 93.12 188 ALA A N 1
ATOM 1488 C CA . ALA A 1 188 ? 0.197 -9.910 9.047 1.00 93.12 188 ALA A CA 1
ATOM 1489 C C . ALA A 1 188 ? -0.587 -9.765 10.361 1.00 93.12 188 ALA A C 1
ATOM 1491 O O . ALA A 1 188 ? -0.738 -10.752 11.078 1.00 93.12 188 ALA A O 1
ATOM 1492 N N . PHE A 1 189 ? -1.116 -8.576 10.669 1.00 94.44 189 PHE A N 1
ATOM 1493 C CA . PHE A 1 189 ? -1.880 -8.377 11.905 1.00 94.44 189 PHE A CA 1
ATOM 1494 C C . PHE A 1 189 ? -3.107 -9.305 11.950 1.00 94.44 189 PHE A C 1
ATOM 1496 O O . PHE A 1 189 ? -3.165 -10.123 12.872 1.00 94.44 189 PHE A O 1
ATOM 1503 N N . PRO A 1 190 ? -4.023 -9.293 10.953 1.00 95.06 190 PRO A N 1
ATOM 1504 C CA . PRO A 1 190 ? -5.135 -10.241 10.911 1.00 95.06 190 PRO A CA 1
ATOM 1505 C C . PRO A 1 190 ? -4.717 -11.711 11.010 1.00 95.06 190 PRO A C 1
ATOM 1507 O O . PRO A 1 190 ? -5.293 -12.478 11.786 1.00 95.06 190 PRO A O 1
ATOM 1510 N N . TYR A 1 191 ? -3.678 -12.098 10.261 1.00 95.81 191 TYR A N 1
ATOM 1511 C CA . TYR A 1 191 ? -3.193 -13.475 10.209 1.00 95.81 191 TYR A CA 1
ATOM 1512 C C . TYR A 1 191 ? -2.753 -13.993 11.582 1.00 95.81 191 TYR A C 1
ATOM 1514 O O . TYR A 1 191 ? -3.106 -15.111 11.957 1.00 95.81 191 TYR A O 1
ATOM 1522 N N . TYR A 1 192 ? -2.007 -13.190 12.345 1.00 97.00 192 TYR A N 1
ATOM 1523 C CA . TYR A 1 192 ? -1.515 -13.590 13.663 1.00 97.00 192 TYR A CA 1
ATOM 1524 C C . TYR A 1 192 ? -2.527 -13.365 14.793 1.00 97.00 192 TYR A C 1
ATOM 1526 O O . TYR A 1 192 ? -2.504 -14.112 15.769 1.00 97.00 192 TYR A O 1
ATOM 1534 N N . ALA A 1 193 ? -3.439 -12.399 14.651 1.00 96.56 193 ALA A N 1
ATOM 1535 C CA . ALA A 1 193 ? -4.494 -12.144 15.629 1.00 96.56 193 ALA A CA 1
ATOM 1536 C C . ALA A 1 193 ? -5.563 -13.248 15.664 1.00 96.56 193 ALA A C 1
ATOM 1538 O O . ALA A 1 193 ? -6.146 -13.498 16.717 1.00 96.56 193 ALA A O 1
ATOM 1539 N N . ARG A 1 194 ? -5.787 -13.951 14.541 1.00 95.81 194 ARG A N 1
ATOM 1540 C CA . ARG A 1 194 ? -6.730 -15.086 14.437 1.00 95.81 194 ARG A CA 1
ATOM 1541 C C . ARG A 1 194 ? -8.175 -14.729 14.830 1.00 95.81 194 ARG A C 1
ATOM 1543 O O . ARG A 1 194 ? -8.891 -15.564 15.383 1.00 95.81 194 ARG A O 1
ATOM 1550 N N . TYR A 1 195 ? -8.598 -13.509 14.514 1.00 95.88 195 TYR A N 1
ATOM 1551 C CA . TYR A 1 195 ? -9.997 -13.071 14.563 1.00 95.88 195 TYR A CA 1
ATOM 1552 C C . TYR A 1 195 ? -10.513 -12.802 13.143 1.00 95.88 195 TYR A C 1
ATOM 1554 O O . TYR A 1 195 ? -9.704 -12.630 12.233 1.00 95.88 195 TYR A O 1
ATOM 1562 N N . PRO A 1 196 ? -11.833 -12.772 12.916 1.00 95.88 196 PRO A N 1
ATOM 1563 C CA . PRO A 1 196 ? -12.419 -12.145 11.735 1.00 95.88 196 PRO A CA 1
ATOM 1564 C C . PRO A 1 196 ? -12.059 -10.653 11.642 1.00 95.88 196 PRO A C 1
ATOM 1566 O O . PRO A 1 196 ? -12.144 -9.932 12.640 1.00 95.88 196 PRO A O 1
ATOM 1569 N N . PHE A 1 197 ? -11.695 -10.189 10.441 1.00 95.62 197 PHE A N 1
ATOM 1570 C CA . PHE A 1 197 ? -11.349 -8.789 10.179 1.00 95.62 197 PHE A CA 1
ATOM 1571 C C . PHE A 1 197 ? -12.137 -8.201 9.013 1.00 95.62 197 PHE A C 1
ATOM 1573 O O . PHE A 1 197 ? -12.329 -8.865 7.998 1.00 95.62 197 PHE A O 1
ATOM 1580 N N . THR A 1 198 ? -12.522 -6.935 9.160 1.00 96.06 198 THR A N 1
ATOM 1581 C CA . THR A 1 198 ? -13.003 -6.072 8.073 1.00 96.06 198 THR A CA 1
ATOM 1582 C C . THR A 1 198 ? -11.894 -5.091 7.689 1.00 96.06 198 THR A C 1
ATOM 1584 O O . THR A 1 198 ? -11.244 -4.508 8.558 1.00 96.06 198 THR A O 1
ATOM 1587 N N . ASP A 1 199 ? -11.633 -4.934 6.397 1.00 94.12 199 ASP A N 1
ATOM 1588 C CA . ASP A 1 199 ? -10.583 -4.042 5.906 1.00 94.12 199 ASP A CA 1
ATOM 1589 C C . ASP A 1 199 ? -11.123 -2.628 5.703 1.00 94.12 199 ASP A C 1
ATOM 1591 O O . ASP A 1 199 ? -12.063 -2.418 4.940 1.00 94.12 199 ASP A O 1
ATOM 1595 N N . LEU A 1 200 ? -10.493 -1.654 6.361 1.00 94.19 200 LEU A N 1
ATOM 1596 C CA . LEU A 1 200 ? -10.920 -0.259 6.297 1.00 94.19 200 LEU A CA 1
ATOM 1597 C C . LEU A 1 200 ? -10.726 0.376 4.918 1.00 94.19 200 LEU A C 1
ATOM 1599 O O . LEU A 1 200 ? -11.397 1.363 4.641 1.00 94.19 200 LEU A O 1
ATOM 1603 N N . PHE A 1 201 ? -9.837 -0.147 4.069 1.00 91.50 201 PHE A N 1
ATOM 1604 C CA . PHE A 1 201 ? -9.525 0.453 2.764 1.00 91.50 201 PHE A CA 1
ATOM 1605 C C . PHE A 1 201 ? -10.076 -0.334 1.570 1.00 91.50 201 PHE A C 1
ATOM 1607 O O . PHE A 1 201 ? -9.824 0.033 0.423 1.00 91.50 201 PHE A O 1
ATOM 1614 N N . GLY A 1 202 ? -10.825 -1.413 1.812 1.00 91.25 202 GLY A N 1
ATOM 1615 C CA . GLY A 1 202 ? -11.496 -2.169 0.754 1.00 91.25 202 GLY A CA 1
ATOM 1616 C C . GLY A 1 202 ? -10.569 -2.971 -0.166 1.00 91.25 202 GLY A C 1
ATOM 1617 O O . GLY A 1 202 ? -10.970 -3.357 -1.254 1.00 91.25 202 GLY A O 1
ATOM 1618 N N . LEU A 1 203 ? -9.330 -3.264 0.226 1.00 89.38 203 LEU A N 1
ATOM 1619 C CA . LEU A 1 203 ? -8.472 -4.221 -0.481 1.00 89.38 203 LEU A CA 1
ATOM 1620 C C . LEU A 1 203 ? -9.030 -5.645 -0.376 1.00 89.38 203 LEU A C 1
ATOM 1622 O O . LEU A 1 203 ? -8.976 -6.394 -1.352 1.00 89.38 203 LEU A O 1
ATOM 1626 N N . THR A 1 204 ? -9.578 -6.016 0.785 1.00 90.88 204 THR A N 1
ATOM 1627 C CA . THR A 1 204 ? -10.213 -7.330 1.002 1.00 90.88 204 THR A CA 1
ATOM 1628 C C . THR A 1 204 ? -11.706 -7.260 1.298 1.00 90.88 204 THR A C 1
ATOM 1630 O O . THR A 1 204 ? -12.354 -8.300 1.280 1.00 90.88 204 THR A O 1
ATOM 1633 N N . ASP A 1 205 ? -12.260 -6.069 1.528 1.00 93.00 205 ASP A N 1
ATOM 1634 C CA . ASP A 1 205 ? -13.694 -5.877 1.757 1.00 93.00 205 ASP A CA 1
ATOM 1635 C C . ASP A 1 205 ? -14.395 -5.295 0.508 1.00 93.00 205 ASP A C 1
ATOM 1637 O O . ASP A 1 205 ? -14.108 -4.157 0.122 1.00 93.00 205 ASP A O 1
ATOM 1641 N N . PRO A 1 206 ? -15.285 -6.051 -0.165 1.00 91.50 206 PRO A N 1
ATOM 1642 C CA . PRO A 1 206 ? -15.905 -5.614 -1.415 1.00 91.50 206 PRO A CA 1
ATOM 1643 C C . PRO A 1 206 ? -16.880 -4.447 -1.230 1.00 91.50 206 PRO A C 1
ATOM 1645 O O . PRO A 1 206 ? -16.995 -3.617 -2.132 1.00 91.50 206 PRO A O 1
ATOM 1648 N N . ILE A 1 207 ? -17.554 -4.353 -0.078 1.00 93.38 207 ILE A N 1
ATOM 1649 C CA . ILE A 1 207 ? -18.505 -3.269 0.194 1.00 93.38 207 ILE A CA 1
ATOM 1650 C C . ILE A 1 207 ? -17.740 -1.948 0.282 1.00 93.38 207 ILE A C 1
ATOM 1652 O O . ILE A 1 207 ? -18.036 -1.008 -0.451 1.00 93.38 207 ILE A O 1
ATOM 1656 N N . THR A 1 208 ? -16.675 -1.891 1.076 1.00 93.88 208 THR A N 1
ATOM 1657 C CA . THR A 1 208 ? -15.797 -0.721 1.166 1.00 93.88 208 THR A CA 1
ATOM 1658 C C . THR A 1 208 ? -15.138 -0.396 -0.175 1.00 93.88 208 THR A C 1
ATOM 1660 O O . THR A 1 208 ? -15.073 0.774 -0.553 1.00 93.88 208 THR A O 1
ATOM 1663 N N . ALA A 1 209 ? -14.700 -1.404 -0.938 1.00 91.25 209 ALA A N 1
ATOM 1664 C CA . ALA A 1 209 ? -14.097 -1.186 -2.255 1.00 91.25 209 ALA A CA 1
ATOM 1665 C C . ALA A 1 209 ? -15.045 -0.451 -3.218 1.00 91.25 209 ALA A C 1
ATOM 1667 O O . ALA A 1 209 ? -14.621 0.439 -3.956 1.00 91.25 209 ALA A O 1
ATOM 1668 N N . GLN A 1 210 ? -16.326 -0.824 -3.217 1.00 89.06 210 GLN A N 1
ATOM 1669 C CA . GLN A 1 210 ? -17.313 -0.335 -4.180 1.00 89.06 210 GLN A CA 1
ATOM 1670 C C . GLN A 1 210 ? -18.036 0.923 -3.686 1.00 89.06 210 GLN A C 1
ATOM 1672 O O . GLN A 1 210 ? -18.155 1.901 -4.425 1.00 89.06 210 GLN A O 1
ATOM 1677 N N . THR A 1 211 ? -18.484 0.922 -2.432 1.00 90.38 211 THR A N 1
ATOM 1678 C CA . THR A 1 211 ? -19.367 1.951 -1.861 1.00 90.38 211 THR A CA 1
ATOM 1679 C C . THR A 1 211 ? -18.749 2.704 -0.686 1.00 90.38 211 THR A C 1
ATOM 1681 O O . THR A 1 211 ? -19.433 3.510 -0.063 1.00 90.38 211 THR A O 1
ATOM 1684 N N . GLY A 1 212 ? -17.474 2.468 -0.367 1.00 92.12 212 GLY A N 1
ATOM 1685 C CA . GLY A 1 212 ? -16.768 3.212 0.674 1.00 92.12 212 GLY A CA 1
ATOM 1686 C C . GLY A 1 212 ? -16.652 4.708 0.368 1.00 92.12 212 GLY A C 1
ATOM 1687 O O . GLY A 1 212 ? -16.729 5.139 -0.794 1.00 92.12 212 GLY A O 1
ATOM 1688 N N . ILE A 1 213 ? -16.417 5.478 1.432 1.00 92.31 213 ILE A N 1
ATOM 1689 C CA . ILE A 1 213 ? -16.168 6.922 1.423 1.00 92.31 213 ILE A CA 1
ATOM 1690 C C . ILE A 1 213 ? -14.990 7.198 0.497 1.00 92.31 213 ILE A C 1
ATOM 1692 O O . ILE A 1 213 ? -13.963 6.526 0.586 1.00 92.31 213 ILE A O 1
ATOM 1696 N N . GLN A 1 214 ? -15.128 8.182 -0.386 1.00 89.31 214 GLN A N 1
ATOM 1697 C CA . GLN A 1 214 ? -14.026 8.611 -1.233 1.00 89.31 214 GLN A CA 1
ATOM 1698 C C . GLN A 1 214 ? -13.131 9.589 -0.466 1.00 89.31 214 GLN A C 1
ATOM 1700 O O . GLN A 1 214 ? -13.608 10.620 0.002 1.00 89.31 214 GLN A O 1
ATOM 1705 N N . VAL A 1 215 ? -11.849 9.253 -0.328 1.00 84.12 215 VAL A N 1
ATOM 1706 C CA . VAL A 1 215 ? -10.853 10.039 0.415 1.00 84.12 215 VAL A CA 1
ATOM 1707 C C . VAL A 1 215 ? -9.619 10.307 -0.446 1.00 84.12 215 VAL A C 1
ATOM 1709 O O . VAL A 1 215 ? -9.270 9.512 -1.312 1.00 84.12 215 VAL A O 1
ATOM 1712 N N . ASP A 1 216 ? -8.942 11.429 -0.199 1.00 74.38 216 ASP A N 1
ATOM 1713 C CA . ASP A 1 216 ? -7.874 11.952 -1.067 1.00 74.38 216 ASP A CA 1
ATOM 1714 C C . ASP A 1 216 ? -6.529 12.083 -0.338 1.00 74.38 216 ASP A C 1
ATOM 1716 O O . ASP A 1 216 ? -5.754 13.004 -0.579 1.00 74.38 216 ASP A O 1
ATOM 1720 N N . TRP A 1 217 ? -6.247 11.177 0.598 1.00 69.56 217 TRP A N 1
ATOM 1721 C CA . TRP A 1 217 ? -5.106 11.326 1.509 1.00 69.56 217 TRP A CA 1
ATOM 1722 C C . TRP A 1 217 ? -3.792 10.785 0.966 1.00 69.56 217 TRP A C 1
ATOM 1724 O O . TRP A 1 217 ? -2.734 11.346 1.241 1.00 69.56 217 TRP A O 1
ATOM 1734 N N . ALA A 1 218 ? -3.847 9.679 0.224 1.00 64.12 218 ALA A N 1
ATOM 1735 C CA . ALA A 1 218 ? -2.666 9.051 -0.345 1.00 64.12 218 ALA A CA 1
ATOM 1736 C C . ALA A 1 218 ? -3.006 8.314 -1.651 1.00 64.12 218 ALA A C 1
ATOM 1738 O O . ALA A 1 218 ? -4.056 7.662 -1.735 1.00 64.12 218 ALA A O 1
ATOM 1739 N N . PRO A 1 219 ? -2.109 8.350 -2.654 1.00 63.84 219 PRO A N 1
ATOM 1740 C CA . PRO A 1 219 ? -2.219 7.522 -3.847 1.00 63.84 219 PRO A CA 1
ATOM 1741 C C . PRO A 1 219 ? -2.431 6.050 -3.476 1.00 63.84 219 PRO A C 1
ATOM 1743 O O . PRO A 1 219 ? -1.669 5.468 -2.705 1.00 63.84 219 PRO A O 1
ATOM 1746 N N . GLY A 1 220 ? -3.487 5.437 -4.012 1.00 64.88 220 GLY A N 1
ATOM 1747 C CA . GLY A 1 220 ? -3.812 4.033 -3.755 1.00 64.88 220 GLY A CA 1
ATOM 1748 C C . GLY A 1 220 ? -4.572 3.735 -2.454 1.00 64.88 220 GLY A C 1
ATOM 1749 O O . GLY A 1 220 ? -4.773 2.556 -2.165 1.00 64.88 220 GLY A O 1
ATOM 1750 N N . HIS A 1 221 ? -5.022 4.751 -1.711 1.00 73.44 221 HIS A N 1
ATOM 1751 C CA . HIS A 1 221 ? -5.950 4.625 -0.577 1.00 73.44 221 HIS A CA 1
ATOM 1752 C C . HIS A 1 221 ? -7.090 5.635 -0.721 1.00 73.44 221 HIS A C 1
ATOM 1754 O O . HIS A 1 221 ? -7.189 6.586 0.048 1.00 73.44 221 HIS A O 1
ATOM 1760 N N . ILE A 1 222 ? -7.925 5.448 -1.747 1.00 82.38 222 ILE A N 1
ATOM 1761 C CA . ILE A 1 222 ? -8.988 6.406 -2.094 1.00 82.38 222 ILE A CA 1
ATOM 1762 C C . ILE A 1 222 ? -10.363 6.033 -1.535 1.00 82.38 222 ILE A C 1
ATOM 1764 O O . ILE A 1 222 ? -11.337 6.752 -1.750 1.00 82.38 222 ILE A O 1
ATOM 1768 N N . LYS A 1 223 ? -10.458 4.873 -0.884 1.00 89.75 223 LYS A N 1
ATOM 1769 C CA . LYS A 1 223 ? -11.677 4.340 -0.285 1.00 89.75 223 LYS A CA 1
ATOM 1770 C C . LYS A 1 223 ? -11.480 4.134 1.205 1.00 89.75 223 LYS A C 1
ATOM 1772 O O . LYS A 1 223 ? -10.413 3.695 1.630 1.00 89.75 223 LYS A O 1
ATOM 1777 N N . LEU A 1 224 ? -12.528 4.413 1.971 1.00 93.44 224 LEU A N 1
ATOM 1778 C CA . LEU A 1 224 ? -12.586 4.170 3.404 1.00 93.44 224 LEU A CA 1
ATOM 1779 C C . LEU A 1 224 ? -13.946 3.588 3.809 1.00 93.44 224 LEU A C 1
ATOM 1781 O O . LEU A 1 224 ? -14.986 4.006 3.301 1.00 93.44 224 LEU A O 1
ATOM 1785 N N . ALA A 1 225 ? -13.949 2.633 4.733 1.00 95.44 225 ALA A N 1
ATOM 1786 C CA . ALA A 1 225 ? -15.172 2.071 5.294 1.00 95.44 225 ALA A CA 1
ATOM 1787 C C . ALA A 1 225 ? -15.982 3.131 6.067 1.00 95.44 225 ALA A C 1
ATOM 1789 O O . ALA A 1 225 ? -15.421 3.972 6.764 1.00 95.44 225 ALA A O 1
ATOM 1790 N N . THR A 1 226 ? -17.312 3.067 5.984 1.00 96.06 226 THR A N 1
ATOM 1791 C CA . THR A 1 226 ? -18.217 3.886 6.822 1.00 96.06 226 THR A CA 1
ATOM 1792 C C . THR A 1 226 ? -18.421 3.252 8.199 1.00 96.06 226 THR A C 1
ATOM 1794 O O . THR A 1 226 ? -18.408 2.023 8.303 1.00 96.06 226 THR A O 1
ATOM 1797 N N . LEU A 1 227 ? -18.718 4.048 9.233 1.00 96.25 227 LEU A N 1
ATOM 1798 C CA . LEU A 1 227 ? -19.072 3.515 10.557 1.00 96.25 227 LEU A CA 1
ATOM 1799 C C . LEU A 1 227 ? -20.332 2.645 10.505 1.00 96.25 227 LEU A C 1
ATOM 1801 O O . LEU A 1 227 ? -20.354 1.582 11.120 1.00 96.25 227 LEU A O 1
ATOM 1805 N N . SER A 1 228 ? -21.347 3.028 9.722 1.00 96.19 228 SER A N 1
ATOM 1806 C CA . SER A 1 228 ? -22.554 2.209 9.549 1.00 96.19 228 SER A CA 1
ATOM 1807 C C . SER A 1 228 ? -22.259 0.827 8.969 1.00 96.19 228 SER A C 1
ATOM 1809 O O . SER A 1 228 ? -22.814 -0.159 9.449 1.00 96.19 228 SER A O 1
ATOM 1811 N N . HIS A 1 229 ? -21.384 0.733 7.964 1.00 97.38 229 HIS A N 1
ATOM 1812 C CA . HIS A 1 229 ? -20.975 -0.555 7.398 1.00 97.38 229 HIS A CA 1
ATOM 1813 C C . HIS A 1 229 ? -20.243 -1.419 8.435 1.00 97.38 229 HIS A C 1
ATOM 1815 O O . HIS A 1 229 ? -20.615 -2.573 8.633 1.00 97.38 229 HIS A O 1
ATOM 1821 N N . LEU A 1 230 ? -19.265 -0.851 9.151 1.00 97.38 230 LEU A N 1
ATOM 1822 C CA . LEU A 1 230 ? -18.536 -1.574 10.200 1.00 97.38 230 LEU A CA 1
ATOM 1823 C C . LEU A 1 230 ? -19.479 -2.046 11.318 1.00 97.38 230 LEU A C 1
ATOM 1825 O O . LEU A 1 230 ? -19.355 -3.167 11.813 1.00 97.38 230 LEU A O 1
ATOM 1829 N N . ASN A 1 231 ? -20.458 -1.218 11.684 1.00 96.88 231 ASN A N 1
ATOM 1830 C CA . ASN A 1 231 ? -21.477 -1.577 12.659 1.00 96.88 231 ASN A CA 1
ATOM 1831 C C . ASN A 1 231 ? -22.375 -2.720 12.150 1.00 96.88 231 ASN A C 1
ATOM 1833 O O . ASN A 1 231 ? -22.599 -3.693 12.865 1.00 96.88 231 ASN A O 1
ATOM 1837 N N . ALA A 1 232 ? -22.839 -2.655 10.899 1.00 97.06 232 ALA A N 1
ATOM 1838 C CA . ALA A 1 232 ? -23.656 -3.707 10.290 1.00 97.06 232 ALA A CA 1
ATOM 1839 C C . ALA A 1 232 ? -22.916 -5.054 10.186 1.00 97.06 232 ALA A C 1
ATOM 1841 O O . ALA A 1 232 ? -23.522 -6.103 10.381 1.00 97.06 232 ALA A O 1
ATOM 1842 N N . GLU A 1 233 ? -21.601 -5.030 9.956 1.00 96.56 233 GLU A N 1
ATOM 1843 C CA . GLU A 1 233 ? -20.746 -6.223 9.921 1.00 96.56 233 GLU A CA 1
ATOM 1844 C C . GLU A 1 233 ? -20.453 -6.822 11.309 1.00 96.56 233 GLU A C 1
ATOM 1846 O O . GLU A 1 233 ? -19.746 -7.827 11.402 1.00 96.56 233 GLU A O 1
ATOM 1851 N N . GLY A 1 234 ? -20.953 -6.226 12.397 1.00 97.44 234 GLY A N 1
ATOM 1852 C CA . GLY A 1 234 ? -20.704 -6.719 13.753 1.00 97.44 234 GLY A CA 1
ATOM 1853 C C . GLY A 1 234 ? -19.290 -6.422 14.265 1.00 97.44 234 GLY A C 1
ATOM 1854 O O . GLY A 1 234 ? -18.775 -7.166 15.098 1.00 97.44 234 GLY A O 1
ATOM 1855 N N . VAL A 1 235 ? -18.609 -5.391 13.746 1.00 98.12 235 VAL A N 1
ATOM 1856 C CA . VAL A 1 235 ? -17.271 -5.009 14.226 1.00 98.12 235 VAL A CA 1
ATOM 1857 C C . VAL A 1 235 ? -17.357 -4.509 15.667 1.00 98.12 235 VAL A C 1
ATOM 1859 O O . VAL A 1 235 ? -18.072 -3.553 15.960 1.00 98.12 235 VAL A O 1
ATOM 1862 N N . ASN A 1 236 ? -16.569 -5.118 16.554 1.00 98.31 236 ASN A N 1
ATOM 1863 C CA . ASN A 1 236 ? -16.446 -4.698 17.948 1.00 98.31 236 ASN A CA 1
ATOM 1864 C C . ASN A 1 236 ? -15.333 -3.663 18.126 1.00 98.31 236 ASN A C 1
ATOM 1866 O O . ASN A 1 236 ? -15.524 -2.680 18.833 1.00 98.31 236 ASN A O 1
ATOM 1870 N N . LEU A 1 237 ? -14.177 -3.871 17.485 1.00 97.00 237 LEU A N 1
ATOM 1871 C CA . LEU A 1 237 ? -13.006 -2.998 17.622 1.00 97.00 237 LEU A CA 1
ATOM 1872 C C . LEU A 1 237 ? -12.522 -2.478 16.273 1.00 97.00 237 LEU A C 1
ATOM 1874 O O . LEU A 1 237 ? -12.173 -3.267 15.399 1.00 97.00 237 LEU A O 1
ATOM 1878 N N . ILE A 1 238 ? -12.404 -1.160 16.136 1.00 96.19 238 ILE A N 1
ATOM 1879 C CA . ILE A 1 238 ? -11.690 -0.527 15.022 1.00 96.19 238 ILE A CA 1
ATOM 1880 C C . ILE A 1 238 ? -10.282 -0.193 15.503 1.00 96.19 238 ILE A C 1
ATOM 1882 O O . ILE A 1 238 ? -10.108 0.608 16.420 1.00 96.19 238 ILE A O 1
ATOM 1886 N N . ILE A 1 239 ? -9.278 -0.812 14.895 1.00 93.75 239 ILE A N 1
ATOM 1887 C CA . ILE A 1 239 ? -7.873 -0.600 15.220 1.00 93.75 239 ILE A CA 1
ATOM 1888 C C . ILE A 1 239 ? -7.388 0.669 14.523 1.00 93.75 239 ILE A C 1
ATOM 1890 O O . ILE A 1 239 ? -7.392 0.744 13.294 1.00 93.75 239 ILE A O 1
ATOM 1894 N N . LEU A 1 240 ? -6.941 1.644 15.313 1.00 88.25 240 LEU A N 1
ATOM 1895 C CA . LEU A 1 240 ? -6.461 2.927 14.811 1.00 88.25 240 LEU A CA 1
ATOM 1896 C C . LEU A 1 240 ? -4.943 2.913 14.615 1.00 88.25 240 LEU A C 1
ATOM 1898 O O . LEU A 1 240 ? -4.444 3.068 13.502 1.00 88.25 240 LEU A O 1
ATOM 1902 N N . ARG A 1 241 ? -4.200 2.685 15.704 1.00 86.00 241 ARG A N 1
ATOM 1903 C CA . ARG A 1 241 ? -2.731 2.748 15.722 1.00 86.00 241 ARG A CA 1
ATOM 1904 C C . ARG A 1 241 ? -2.126 1.999 16.904 1.00 86.00 241 ARG A C 1
ATOM 1906 O O . ARG A 1 241 ? -2.792 1.771 17.910 1.00 86.00 241 ARG A O 1
ATOM 1913 N N . CYS A 1 242 ? -0.847 1.651 16.772 1.00 87.62 242 CYS A N 1
ATOM 1914 C CA . CYS A 1 242 ? -0.016 1.078 17.829 1.00 87.62 242 CYS A CA 1
ATOM 1915 C C . CYS A 1 242 ? 1.105 2.055 18.187 1.00 87.62 242 CYS A C 1
ATOM 1917 O O . CYS A 1 242 ? 1.848 2.481 17.298 1.00 87.62 242 CYS A O 1
ATOM 1919 N N . ASP A 1 243 ? 1.266 2.339 19.480 1.00 84.44 243 ASP A N 1
ATOM 1920 C CA . ASP A 1 243 ? 2.161 3.384 19.977 1.00 84.44 243 ASP A CA 1
ATOM 1921 C C . ASP A 1 243 ? 3.040 2.933 21.132 1.00 84.44 243 ASP A C 1
ATOM 1923 O O . ASP A 1 243 ? 2.613 2.101 21.938 1.00 84.44 243 ASP A O 1
ATOM 1927 N N . PRO A 1 244 ? 4.258 3.493 21.249 1.00 85.88 244 PRO A N 1
ATOM 1928 C CA . PRO A 1 244 ? 5.088 3.279 22.416 1.00 85.88 244 PRO A CA 1
ATOM 1929 C C . PRO A 1 244 ? 4.517 4.008 23.643 1.00 85.88 244 PRO A C 1
ATOM 1931 O O . PRO A 1 244 ? 4.192 5.193 23.587 1.00 85.88 244 PRO A O 1
ATOM 1934 N N . ILE A 1 245 ? 4.486 3.326 24.787 1.00 83.19 245 ILE A N 1
ATOM 1935 C CA . ILE A 1 245 ? 4.052 3.869 26.085 1.00 83.19 245 ILE A CA 1
ATOM 1936 C C . ILE A 1 245 ? 4.945 5.045 26.517 1.00 83.19 245 ILE A C 1
ATOM 1938 O O . ILE A 1 245 ? 4.458 6.020 27.078 1.00 83.19 245 ILE A O 1
ATOM 1942 N N . SER A 1 246 ? 6.250 4.988 26.227 1.00 74.44 246 SER A N 1
ATOM 1943 C CA . SER A 1 246 ? 7.235 5.989 26.672 1.00 74.44 246 SER A CA 1
ATOM 1944 C C . SER A 1 246 ? 7.196 7.321 25.915 1.00 74.44 246 SER A C 1
ATOM 1946 O O . SER A 1 246 ? 7.832 8.282 26.344 1.00 74.44 246 SER A O 1
ATOM 1948 N N . LYS A 1 247 ? 6.481 7.395 24.787 1.00 66.19 247 LYS A N 1
ATOM 1949 C CA . LYS A 1 247 ? 6.321 8.615 23.987 1.00 66.19 247 LYS A CA 1
ATOM 1950 C C . LYS A 1 247 ? 4.864 8.747 23.536 1.00 66.19 247 LYS A C 1
ATOM 1952 O O . LYS A 1 247 ? 4.582 8.487 22.363 1.00 66.19 247 LYS A O 1
ATOM 1957 N N . PRO A 1 248 ? 3.934 9.146 24.425 1.00 57.12 248 PRO A N 1
ATOM 1958 C CA . PRO A 1 248 ? 2.617 9.571 23.973 1.00 57.12 248 PRO A CA 1
ATOM 1959 C C . PRO A 1 248 ? 2.820 10.738 22.996 1.00 57.12 248 PRO A C 1
ATOM 1961 O O . PRO A 1 248 ? 3.466 11.732 23.330 1.00 57.12 248 PRO A O 1
ATOM 1964 N N . TYR A 1 249 ? 2.387 10.566 21.745 1.00 52.56 249 TYR A N 1
ATOM 1965 C CA . TYR A 1 249 ? 2.585 11.570 20.699 1.00 52.56 249 TYR A CA 1
ATOM 1966 C C . TYR A 1 249 ? 1.934 12.905 21.108 1.00 52.56 249 TYR A C 1
ATOM 1968 O O . TYR A 1 249 ? 0.839 12.888 21.672 1.00 52.56 249 TYR A O 1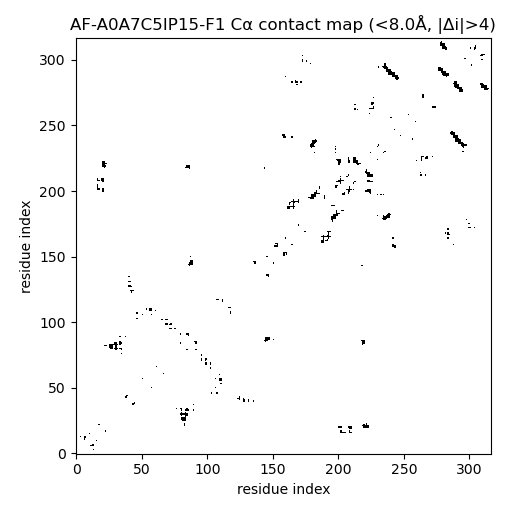
ATOM 1976 N N . PRO A 1 250 ? 2.566 14.057 20.817 1.00 44.59 250 PRO A N 1
ATOM 1977 C CA . PRO A 1 250 ? 1.944 15.355 21.041 1.00 44.59 250 PRO A CA 1
ATOM 1978 C C . PRO A 1 250 ? 0.691 15.503 20.167 1.00 44.59 250 PRO A C 1
ATOM 1980 O O . PRO A 1 250 ? 0.695 15.154 18.987 1.00 44.59 250 PRO A O 1
ATOM 1983 N N . SER A 1 251 ? -0.369 16.039 20.766 1.00 44.06 251 SER A N 1
ATOM 1984 C CA . SER A 1 251 ? -1.740 16.176 20.253 1.00 44.06 251 SER A CA 1
ATOM 1985 C C . SER A 1 251 ? -1.921 17.178 19.097 1.00 44.06 251 SER A C 1
ATOM 1987 O O . SER A 1 251 ? -3.006 17.713 18.921 1.00 44.06 251 SER A O 1
ATOM 1989 N N . THR A 1 252 ? -0.867 17.527 18.352 1.00 33.66 252 THR A N 1
ATOM 1990 C CA . THR A 1 252 ? -0.867 18.721 17.478 1.00 33.66 252 THR A CA 1
ATOM 1991 C C . THR A 1 252 ? -0.485 18.475 16.021 1.00 33.66 252 THR A C 1
ATOM 1993 O O . THR A 1 252 ? -0.496 19.409 15.224 1.00 33.66 252 THR A O 1
ATOM 1996 N N . ILE A 1 253 ? -0.206 17.233 15.628 1.00 37.62 253 ILE A N 1
ATOM 1997 C CA . ILE A 1 253 ? -0.175 16.836 14.216 1.00 37.62 253 ILE A CA 1
ATOM 1998 C C . ILE A 1 253 ? -1.406 15.969 14.022 1.00 37.62 253 ILE A C 1
ATOM 2000 O O . ILE A 1 253 ? -1.491 14.940 14.688 1.00 37.62 253 ILE A O 1
ATOM 2004 N N . LEU A 1 254 ? -2.331 16.398 13.153 1.00 44.91 254 LEU A N 1
ATOM 2005 C CA . LEU A 1 254 ? -3.504 15.621 12.744 1.00 44.91 254 LEU A CA 1
ATOM 2006 C C . LEU A 1 254 ? -3.060 14.185 12.461 1.00 44.91 254 LEU A C 1
ATOM 2008 O O . LEU A 1 254 ? -2.401 13.900 11.460 1.00 44.91 254 LEU A O 1
ATOM 2012 N N . ASP A 1 255 ? -3.333 13.302 13.413 1.00 64.81 255 ASP A N 1
ATOM 2013 C CA . ASP A 1 255 ? -2.900 11.917 13.359 1.00 64.81 255 ASP A CA 1
ATOM 2014 C C . ASP A 1 255 ? -3.624 11.248 12.187 1.00 64.81 255 ASP A C 1
ATOM 2016 O O . ASP A 1 255 ? -4.813 11.490 11.978 1.00 64.81 255 ASP A O 1
ATOM 2020 N N . GLY A 1 256 ? -2.954 10.376 11.428 1.00 68.31 256 GLY A N 1
ATOM 2021 C CA . GLY A 1 256 ? -3.610 9.604 10.367 1.00 68.31 256 GLY A CA 1
ATOM 2022 C C . GLY A 1 256 ? -4.864 8.879 10.876 1.00 68.31 256 GLY A C 1
ATOM 2023 O O . GLY A 1 256 ? -5.854 8.777 10.160 1.00 68.31 256 GLY A O 1
ATOM 2024 N N . SER A 1 257 ? -4.867 8.476 12.151 1.00 74.88 257 SER A N 1
ATOM 2025 C CA . SER A 1 257 ? -6.043 7.911 12.824 1.00 74.88 257 SER A CA 1
ATOM 2026 C C . SER A 1 257 ? -7.171 8.924 13.057 1.00 74.88 257 SER A C 1
ATOM 2028 O O . SER A 1 257 ? -8.340 8.578 12.902 1.00 74.88 257 SER A O 1
ATOM 2030 N N . GLN A 1 258 ? -6.837 10.167 13.426 1.00 77.31 258 GLN A N 1
ATOM 2031 C CA . GLN A 1 258 ? -7.810 11.254 13.588 1.00 77.31 258 GLN A CA 1
ATOM 2032 C C . GLN A 1 258 ? -8.412 11.641 12.238 1.00 77.31 258 GLN A C 1
ATOM 2034 O O . GLN A 1 258 ? -9.617 11.825 12.152 1.00 77.31 258 GLN A O 1
ATOM 2039 N N . ILE A 1 259 ? -7.600 11.694 11.180 1.00 79.88 259 ILE A N 1
ATOM 2040 C CA . ILE A 1 259 ? -8.060 11.961 9.811 1.00 79.88 259 ILE A CA 1
ATOM 2041 C C . ILE A 1 259 ? -9.037 10.867 9.347 1.00 79.88 259 ILE A C 1
ATOM 2043 O O . ILE A 1 259 ? -10.109 11.181 8.830 1.00 79.88 259 ILE A O 1
ATOM 2047 N N . ILE A 1 260 ? -8.699 9.593 9.595 1.00 86.19 260 ILE A N 1
ATOM 2048 C CA . ILE A 1 260 ? -9.578 8.445 9.319 1.00 86.19 260 ILE A CA 1
ATOM 2049 C C . ILE A 1 260 ? -10.921 8.600 10.031 1.00 86.19 260 ILE A C 1
ATOM 2051 O O . ILE A 1 260 ? -11.973 8.525 9.397 1.00 86.19 260 ILE A O 1
ATOM 2055 N N . LEU A 1 261 ? -10.881 8.841 11.341 1.00 88.38 261 LEU A N 1
ATOM 2056 C CA . LEU A 1 261 ? -12.083 8.984 12.149 1.00 88.38 261 LEU A CA 1
ATOM 2057 C C . LEU A 1 261 ? -12.920 10.198 11.730 1.00 88.38 261 LEU A C 1
ATOM 2059 O O . LEU A 1 261 ? -14.136 10.086 11.609 1.00 88.38 261 LEU A O 1
ATOM 2063 N N . GLN A 1 262 ? -12.282 11.340 11.481 1.00 88.44 262 GLN A N 1
ATOM 2064 C CA . GLN A 1 262 ? -12.973 12.563 11.096 1.00 88.44 262 GLN A CA 1
ATOM 2065 C C . GLN A 1 262 ? -13.731 12.369 9.783 1.00 88.44 262 GLN A C 1
ATOM 2067 O O . GLN A 1 262 ? -14.913 12.679 9.731 1.00 88.44 262 GLN A O 1
ATOM 2072 N N . ALA A 1 263 ? -13.122 11.760 8.760 1.00 89.88 263 ALA A N 1
ATOM 2073 C CA . ALA A 1 263 ? -13.850 11.496 7.518 1.00 89.88 263 ALA A CA 1
ATOM 2074 C C . ALA A 1 263 ? -14.991 10.489 7.678 1.00 89.88 263 ALA A C 1
ATOM 2076 O O . ALA A 1 263 ? -16.008 10.619 7.001 1.00 89.88 263 ALA A O 1
ATOM 2077 N N . MET A 1 264 ? -14.856 9.502 8.569 1.00 92.94 264 MET A N 1
ATOM 2078 C CA . MET A 1 264 ? -15.972 8.611 8.892 1.00 92.94 264 MET A CA 1
ATOM 2079 C C . MET A 1 264 ? -17.143 9.370 9.531 1.00 92.94 264 MET A C 1
ATOM 2081 O O . MET A 1 264 ? -18.294 9.124 9.172 1.00 92.94 264 MET A O 1
ATOM 2085 N N . LEU A 1 265 ? -16.855 10.291 10.456 1.00 92.25 265 LEU A N 1
ATOM 2086 C CA . LEU A 1 265 ? -17.864 11.112 11.129 1.00 92.25 265 LEU A CA 1
ATOM 2087 C C . LEU A 1 265 ? -18.493 12.139 10.177 1.00 92.25 265 LEU A C 1
ATOM 2089 O O . LEU A 1 265 ? -19.714 12.249 10.133 1.00 92.25 265 LEU A O 1
ATOM 2093 N N . ASP A 1 266 ? -17.686 12.825 9.366 1.00 92.25 266 ASP A N 1
ATOM 2094 C CA . ASP A 1 266 ? -18.143 13.821 8.386 1.00 92.25 266 ASP A CA 1
ATOM 2095 C C . ASP A 1 266 ? -19.028 13.211 7.296 1.00 92.25 266 ASP A C 1
ATOM 2097 O O . ASP A 1 266 ? -19.896 13.888 6.744 1.00 92.25 266 ASP A O 1
ATOM 2101 N N . HIS A 1 267 ? -18.830 11.928 6.980 1.00 93.81 267 HIS A N 1
ATOM 2102 C CA . HIS A 1 267 ? -19.676 11.215 6.029 1.00 93.81 267 HIS A CA 1
ATOM 2103 C C . HIS A 1 267 ? -21.055 10.865 6.607 1.00 93.81 267 HIS A C 1
ATOM 2105 O O . HIS A 1 267 ? -22.033 10.782 5.865 1.00 93.81 267 HIS A O 1
ATOM 2111 N N . GLU A 1 268 ? -21.157 10.670 7.925 1.00 92.88 268 GLU A N 1
ATOM 2112 C CA . GLU A 1 268 ? -22.395 10.267 8.601 1.00 92.88 268 GLU A CA 1
ATOM 2113 C C . GLU A 1 268 ? -22.733 11.134 9.837 1.00 92.88 268 GLU A C 1
ATOM 2115 O O . GLU A 1 268 ? -23.057 10.588 10.901 1.00 92.88 268 GLU A O 1
ATOM 2120 N N . PRO A 1 269 ? -22.755 12.479 9.718 1.00 90.94 269 PRO A N 1
ATOM 2121 C CA . PRO A 1 269 ? -22.751 13.397 10.865 1.00 90.94 269 PRO A CA 1
ATOM 2122 C C . PRO A 1 269 ? -24.044 13.351 11.689 1.00 90.94 269 PRO A C 1
ATOM 2124 O O . PRO A 1 269 ? -24.062 13.714 12.861 1.00 90.94 269 PRO A O 1
ATOM 2127 N N . ASN A 1 270 ? -25.139 12.883 11.083 1.00 92.06 270 ASN A N 1
ATOM 2128 C CA . ASN A 1 270 ? -26.440 12.745 11.742 1.00 92.06 270 ASN A CA 1
ATOM 2129 C C . ASN A 1 270 ? -26.625 11.392 12.448 1.00 92.06 270 ASN A C 1
ATOM 2131 O O . ASN A 1 270 ? -27.609 11.212 13.161 1.00 92.06 270 ASN A O 1
ATOM 2135 N N . LYS A 1 271 ? -25.731 10.422 12.214 1.00 91.62 271 LYS A N 1
ATOM 2136 C CA . LYS A 1 271 ? -25.824 9.073 12.797 1.00 91.62 271 LYS A CA 1
ATOM 2137 C C . LYS A 1 271 ? -24.800 8.842 13.893 1.00 91.62 271 LYS A C 1
ATOM 2139 O O . LYS A 1 271 ? -25.110 8.174 14.872 1.00 91.62 271 LYS A O 1
ATOM 2144 N N . TRP A 1 272 ? -23.598 9.373 13.702 1.00 91.31 272 TRP A N 1
ATOM 2145 C CA . TRP A 1 272 ? -22.469 9.152 14.586 1.00 91.31 272 TRP A CA 1
ATOM 2146 C C . TRP A 1 272 ? -21.910 10.491 15.033 1.00 91.31 272 TRP A C 1
ATOM 2148 O O . TRP A 1 272 ? -21.709 11.394 14.224 1.00 91.31 272 TRP A O 1
ATOM 2158 N N . ASN A 1 273 ? -21.621 10.611 16.323 1.00 87.31 273 ASN A N 1
ATOM 2159 C CA . ASN A 1 273 ? -20.840 11.720 16.847 1.00 87.31 273 ASN A CA 1
ATOM 2160 C C . ASN A 1 273 ? -19.721 11.208 17.752 1.00 87.31 273 ASN A C 1
ATOM 2162 O O . ASN A 1 273 ? -19.768 10.095 18.273 1.00 87.31 273 ASN A O 1
ATOM 2166 N N . LEU A 1 274 ? -18.713 12.052 17.955 1.00 85.50 274 LEU A N 1
ATOM 2167 C CA . LEU A 1 274 ? -17.536 11.700 18.740 1.00 85.50 274 LEU A CA 1
ATOM 2168 C C . LEU A 1 274 ? -17.873 11.302 20.183 1.00 85.50 274 LEU A C 1
ATOM 2170 O O . LEU A 1 274 ? -17.258 10.394 20.729 1.00 85.50 274 LEU A O 1
ATOM 2174 N N . ALA A 1 275 ? -18.865 11.962 20.786 1.00 84.81 275 ALA A N 1
ATOM 2175 C CA . ALA A 1 275 ? -19.263 11.731 22.172 1.00 84.81 275 ALA A CA 1
ATOM 2176 C C . ALA A 1 275 ? -19.916 10.354 22.393 1.00 84.81 275 ALA A C 1
ATOM 2178 O O . ALA A 1 275 ? -19.971 9.880 23.524 1.00 84.81 275 ALA A O 1
ATOM 2179 N N . GLN A 1 276 ? -20.402 9.708 21.331 1.00 85.06 276 GLN A N 1
ATOM 2180 C CA . GLN A 1 276 ? -20.950 8.349 21.372 1.00 85.06 276 GLN A CA 1
ATOM 2181 C C . GLN A 1 276 ? -19.873 7.267 21.245 1.00 85.06 276 GLN A C 1
ATOM 2183 O O . GLN A 1 276 ? -20.142 6.102 21.538 1.00 85.06 276 GLN A O 1
ATOM 2188 N N . LEU A 1 277 ? -18.671 7.620 20.785 1.00 89.62 277 LEU A N 1
ATOM 2189 C CA . LEU A 1 277 ? -17.609 6.654 20.547 1.00 89.62 277 LEU A CA 1
ATOM 2190 C C . LEU A 1 277 ? -16.789 6.427 21.815 1.00 89.62 277 LEU A C 1
ATOM 2192 O O . LEU A 1 277 ? -16.314 7.360 22.460 1.00 89.62 277 LEU A O 1
ATOM 2196 N N . ARG A 1 278 ? -16.589 5.151 22.146 1.00 92.25 278 ARG A N 1
ATOM 2197 C CA . ARG A 1 278 ? -15.731 4.723 23.251 1.00 92.25 278 ARG A CA 1
ATOM 2198 C C . ARG A 1 278 ? -14.342 4.416 22.716 1.00 92.25 278 ARG A C 1
ATOM 2200 O O . ARG A 1 278 ? -14.203 3.698 21.725 1.00 92.25 278 ARG A O 1
ATOM 2207 N N . PHE A 1 279 ? -13.313 4.928 23.378 1.00 91.88 279 PHE A N 1
ATOM 2208 C CA . PHE A 1 279 ? -11.924 4.730 22.974 1.00 91.88 279 PHE A CA 1
ATOM 2209 C C . PHE A 1 279 ? -11.213 3.842 23.978 1.00 91.88 279 PHE A C 1
ATOM 2211 O O . PHE A 1 279 ? -11.289 4.071 25.182 1.00 91.88 279 PHE A O 1
ATOM 2218 N N . LEU A 1 280 ? -10.505 2.833 23.478 1.00 92.62 280 LEU A N 1
ATOM 2219 C CA . LEU A 1 280 ? -9.772 1.884 24.303 1.00 92.62 280 LEU A CA 1
ATOM 2220 C C . LEU A 1 280 ? -8.279 1.948 24.008 1.00 92.62 280 LEU A C 1
ATOM 2222 O O . LEU A 1 280 ? -7.864 2.034 22.851 1.00 92.62 280 LEU A O 1
ATOM 2226 N N . GLN A 1 281 ? -7.480 1.817 25.061 1.00 92.25 281 GLN A N 1
ATOM 2227 C CA . GLN A 1 281 ? -6.065 1.492 24.985 1.00 92.25 281 GLN A CA 1
ATOM 2228 C C . GLN A 1 281 ? -5.852 0.063 25.472 1.00 92.25 281 GLN A C 1
ATOM 2230 O O . GLN A 1 281 ? -6.101 -0.271 26.632 1.00 92.25 281 GLN A O 1
ATOM 2235 N N . ILE A 1 282 ? -5.379 -0.791 24.565 1.00 94.56 282 ILE A N 1
ATOM 2236 C CA . ILE A 1 282 ? -5.090 -2.194 24.853 1.00 94.56 282 ILE A CA 1
ATOM 2237 C C . ILE A 1 282 ? -3.572 -2.361 24.971 1.00 94.56 282 ILE A C 1
ATOM 2239 O O . ILE A 1 282 ? -2.880 -2.285 23.952 1.00 94.56 282 ILE A O 1
ATOM 2243 N N . PRO A 1 283 ? -3.016 -2.593 26.172 1.00 94.12 283 PRO A N 1
ATOM 2244 C CA . PRO A 1 283 ? -1.581 -2.797 26.330 1.00 94.12 283 PRO A CA 1
ATOM 2245 C C . PRO A 1 283 ? -1.150 -4.102 25.646 1.00 94.12 283 PRO A C 1
ATOM 2247 O O . PRO A 1 283 ? -1.578 -5.200 26.017 1.00 94.12 283 PRO A O 1
ATOM 2250 N N . LEU A 1 284 ? -0.268 -3.996 24.654 1.00 94.50 284 LEU A N 1
ATOM 2251 C CA . LEU A 1 284 ? 0.265 -5.148 23.925 1.00 94.50 284 LEU A CA 1
ATOM 2252 C C . LEU A 1 284 ? 1.440 -5.780 24.680 1.00 94.50 284 LEU A C 1
ATOM 2254 O O . LEU A 1 284 ? 1.556 -6.999 24.731 1.00 94.50 284 LEU A O 1
ATOM 2258 N N . ASN A 1 285 ? 2.287 -4.955 25.298 1.00 91.44 285 ASN A N 1
ATOM 2259 C CA . ASN A 1 285 ? 3.378 -5.359 26.190 1.00 91.44 285 ASN A CA 1
ATOM 2260 C C . ASN A 1 285 ? 3.802 -4.162 27.071 1.00 91.44 285 ASN A C 1
ATOM 2262 O O . ASN A 1 285 ? 3.119 -3.143 27.105 1.00 91.44 285 ASN A O 1
ATOM 2266 N N . HIS A 1 286 ? 4.937 -4.261 27.771 1.00 89.94 286 HIS A N 1
ATOM 2267 C CA . HIS A 1 286 ? 5.458 -3.181 28.628 1.00 89.94 286 HIS A CA 1
ATOM 2268 C C . HIS A 1 286 ? 5.908 -1.919 27.876 1.00 89.94 286 HIS A C 1
ATOM 2270 O O . HIS A 1 286 ? 6.206 -0.908 28.505 1.00 89.94 286 HIS A O 1
ATOM 2276 N N . GLN A 1 287 ? 6.000 -1.973 26.548 1.00 90.12 287 GLN A N 1
ATOM 2277 C CA . GLN A 1 287 ? 6.488 -0.879 25.717 1.00 90.12 287 GLN A CA 1
ATOM 2278 C C . GLN A 1 287 ? 5.421 -0.302 24.794 1.00 90.12 287 GLN A C 1
ATOM 2280 O O . GLN A 1 287 ? 5.603 0.831 24.370 1.00 90.12 287 GLN A O 1
ATOM 2285 N N . PHE A 1 288 ? 4.345 -1.029 24.480 1.00 91.50 288 PHE A N 1
ATOM 2286 C CA . PHE A 1 288 ? 3.385 -0.649 23.444 1.00 91.50 288 PHE A CA 1
ATOM 2287 C C . PHE A 1 288 ? 1.928 -0.850 23.860 1.00 91.50 288 PHE A C 1
ATOM 2289 O O . PHE A 1 288 ? 1.589 -1.817 24.548 1.00 91.50 288 PHE A O 1
ATOM 2296 N N . TYR A 1 289 ? 1.054 0.015 23.347 1.00 90.88 289 TYR A N 1
ATOM 2297 C CA . TYR A 1 289 ? -0.399 -0.132 23.412 1.00 90.88 289 TYR A CA 1
ATOM 2298 C C . TYR A 1 289 ? -1.046 0.068 22.038 1.00 90.88 289 TYR A C 1
ATOM 2300 O O . TYR A 1 289 ? -0.469 0.681 21.140 1.00 90.88 289 TYR A O 1
ATOM 2308 N N . LEU A 1 290 ? -2.256 -0.466 21.890 1.00 91.50 290 LEU A N 1
ATOM 2309 C CA . LEU A 1 290 ? -3.098 -0.326 20.710 1.00 91.50 290 LEU A CA 1
ATOM 2310 C C . LEU A 1 290 ? -4.270 0.606 21.019 1.00 91.50 290 LEU A C 1
ATOM 2312 O O . LEU A 1 290 ? -5.060 0.322 21.920 1.00 91.50 290 LEU A O 1
ATOM 2316 N N . SER A 1 291 ? -4.389 1.690 20.261 1.00 90.62 291 SER A N 1
ATOM 2317 C CA . SER A 1 291 ? -5.529 2.605 20.314 1.00 90.62 291 SER A CA 1
ATOM 2318 C C . SER A 1 291 ? -6.646 2.084 19.419 1.00 90.62 291 SER A C 1
ATOM 2320 O O . SER A 1 291 ? -6.424 1.817 18.233 1.00 90.62 291 SER A O 1
ATOM 2322 N N . CYS A 1 292 ? -7.842 1.941 19.983 1.00 93.12 292 CYS A N 1
ATOM 2323 C CA . CYS A 1 292 ? -8.997 1.371 19.299 1.00 93.12 292 CYS A CA 1
ATOM 2324 C C . CYS A 1 292 ? -10.263 2.195 19.546 1.00 93.12 292 CYS A C 1
ATOM 2326 O O . CYS A 1 292 ? -10.409 2.812 20.600 1.00 93.12 292 CYS A O 1
ATOM 2328 N N . ILE A 1 293 ? -11.211 2.120 18.614 1.00 94.50 293 ILE A N 1
ATOM 2329 C CA . ILE A 1 293 ? -12.610 2.495 18.856 1.00 94.50 293 ILE A CA 1
ATOM 2330 C C . ILE A 1 293 ? -13.367 1.228 19.227 1.00 94.50 293 ILE A C 1
ATOM 2332 O O . ILE A 1 293 ? -13.305 0.236 18.499 1.00 94.50 293 ILE A O 1
ATOM 2336 N N . TYR A 1 294 ? -14.085 1.265 20.342 1.00 95.94 294 TYR A N 1
ATOM 2337 C CA . TYR A 1 294 ? -14.990 0.208 20.761 1.00 95.94 294 TYR A CA 1
ATOM 2338 C C . TYR A 1 294 ? -16.389 0.495 20.231 1.00 95.94 294 TYR A C 1
ATOM 2340 O O . TYR A 1 294 ? -17.139 1.282 20.802 1.00 95.94 294 TYR A O 1
ATOM 2348 N N . LEU A 1 295 ? -16.687 -0.106 19.080 1.00 95.94 295 LEU A N 1
ATOM 2349 C CA . LEU A 1 295 ? -17.883 0.174 18.295 1.00 95.94 295 LEU A CA 1
ATOM 2350 C C . LEU A 1 295 ? -19.100 -0.615 18.795 1.00 95.94 295 LEU A C 1
ATOM 2352 O O . LEU A 1 295 ? -20.190 -0.062 18.886 1.00 95.94 295 LEU A O 1
ATOM 2356 N N . GLN A 1 296 ? -18.915 -1.894 19.136 1.00 96.25 296 GLN A N 1
ATOM 2357 C CA . GLN A 1 296 ? -19.989 -2.773 19.609 1.00 96.25 296 GLN A CA 1
ATOM 2358 C C . GLN A 1 296 ? -19.542 -3.617 20.792 1.00 96.25 296 GLN A C 1
ATOM 2360 O O . GLN A 1 296 ? -18.451 -4.193 20.769 1.00 96.25 296 GLN A O 1
ATOM 2365 N N . ALA A 1 297 ? -20.431 -3.742 21.779 1.00 96.62 297 ALA A N 1
ATOM 2366 C CA . ALA A 1 297 ? -20.188 -4.495 23.000 1.00 96.62 297 ALA A CA 1
ATOM 2367 C C . ALA A 1 297 ? -19.809 -5.959 22.720 1.00 96.62 297 ALA A C 1
ATOM 2369 O O . ALA A 1 297 ? -20.319 -6.594 21.796 1.00 96.62 297 ALA A O 1
ATOM 2370 N N . HIS A 1 298 ? -18.911 -6.499 23.537 1.00 97.69 298 HIS A N 1
ATOM 2371 C CA . HIS A 1 298 ? -18.465 -7.879 23.469 1.00 97.69 298 HIS A CA 1
ATOM 2372 C C . HIS A 1 298 ? -18.103 -8.368 24.881 1.00 97.69 298 HIS A C 1
ATOM 2374 O O . HIS A 1 298 ? -17.173 -7.817 25.478 1.00 97.69 298 HIS A O 1
ATOM 2380 N N . PRO A 1 299 ? -18.695 -9.472 25.385 1.00 97.31 299 PRO A N 1
ATOM 2381 C CA . PRO A 1 299 ? -18.544 -9.895 26.782 1.00 97.31 299 PRO A CA 1
ATOM 2382 C C . PRO A 1 299 ? -17.091 -10.012 27.256 1.00 97.31 299 PRO A C 1
ATOM 2384 O O . PRO A 1 299 ? -16.735 -9.571 28.348 1.00 97.31 299 PRO A O 1
ATOM 2387 N N . ARG A 1 300 ? -16.216 -10.569 26.404 1.00 97.19 300 ARG A N 1
ATOM 2388 C CA . ARG A 1 300 ? -14.784 -10.688 26.715 1.00 97.19 300 ARG A CA 1
ATOM 2389 C C . ARG A 1 300 ? -14.089 -9.332 26.847 1.00 97.19 300 ARG A C 1
ATOM 2391 O O . ARG A 1 300 ? -13.238 -9.194 27.717 1.00 97.19 300 ARG A O 1
ATOM 2398 N N . LEU A 1 301 ? -14.423 -8.362 25.994 1.00 97.38 301 LEU A N 1
ATOM 2399 C CA . LEU A 1 301 ? -13.831 -7.027 26.057 1.00 97.38 301 LEU A CA 1
ATOM 2400 C C . LEU A 1 301 ? -14.369 -6.272 27.267 1.00 97.38 301 LEU A C 1
ATOM 2402 O O . LEU A 1 301 ? -13.580 -5.698 28.003 1.00 97.38 301 LEU A O 1
ATOM 2406 N N . ASP A 1 302 ? -15.673 -6.366 27.531 1.00 97.50 302 ASP A N 1
ATOM 2407 C CA . ASP A 1 302 ? -16.294 -5.754 28.707 1.00 97.50 302 ASP A CA 1
ATOM 2408 C C . ASP A 1 302 ? -15.678 -6.275 30.009 1.00 97.50 302 ASP A C 1
ATOM 2410 O O . ASP A 1 302 ? -15.372 -5.484 30.895 1.00 97.50 302 ASP A O 1
ATOM 2414 N N . THR A 1 303 ? -15.403 -7.583 30.100 1.00 97.56 303 THR A N 1
ATOM 2415 C CA . THR A 1 303 ? -14.687 -8.158 31.252 1.00 97.56 303 THR A CA 1
ATOM 2416 C C . THR A 1 303 ? -13.293 -7.551 31.398 1.00 97.56 303 THR A C 1
ATOM 2418 O O . THR A 1 303 ? -12.931 -7.132 32.489 1.00 97.56 303 THR A O 1
ATOM 2421 N N . LEU A 1 304 ? -12.520 -7.466 30.312 1.00 97.12 304 LEU A N 1
ATOM 2422 C CA . LEU A 1 304 ? -11.160 -6.911 30.341 1.00 97.12 304 LEU A CA 1
ATOM 2423 C C . LEU A 1 304 ? -11.140 -5.410 30.673 1.00 97.12 304 LEU A C 1
ATOM 2425 O O . LEU A 1 304 ? -10.188 -4.926 31.280 1.00 97.12 304 LEU A O 1
ATOM 2429 N N . ILE A 1 305 ? -12.184 -4.674 30.286 1.00 96.31 305 ILE A N 1
ATOM 2430 C CA . ILE A 1 305 ? -12.378 -3.272 30.669 1.00 96.31 305 ILE A CA 1
ATOM 2431 C C . ILE A 1 305 ? -12.692 -3.184 32.169 1.00 96.31 305 ILE A C 1
ATOM 2433 O O . ILE A 1 305 ? -12.071 -2.406 32.887 1.00 96.31 305 ILE A O 1
ATOM 2437 N N . GLN A 1 306 ? -13.611 -4.016 32.668 1.00 97.06 306 GLN A N 1
ATOM 2438 C CA . GLN A 1 306 ? -14.007 -4.038 34.081 1.00 97.06 306 GLN A CA 1
ATOM 2439 C C . GLN A 1 306 ? -12.871 -4.470 35.018 1.00 97.06 306 GLN A C 1
ATOM 2441 O O . GLN A 1 306 ? -12.762 -3.940 36.121 1.00 97.06 306 GLN A O 1
ATOM 2446 N N . THR A 1 307 ? -12.010 -5.401 34.593 1.00 96.62 307 THR A N 1
ATOM 2447 C CA . THR A 1 307 ? -10.830 -5.826 35.366 1.00 96.62 307 THR A CA 1
ATOM 2448 C C . THR A 1 307 ? -9.666 -4.835 35.282 1.00 96.62 307 THR A C 1
ATOM 2450 O O . THR A 1 307 ? -8.666 -5.014 35.975 1.00 96.62 307 THR A O 1
ATOM 2453 N N . GLY A 1 308 ? -9.776 -3.789 34.453 1.00 93.62 308 GLY A N 1
ATOM 2454 C CA . GLY A 1 308 ? -8.729 -2.786 34.246 1.00 93.62 308 GLY A CA 1
ATOM 2455 C C . GLY A 1 308 ? -7.558 -3.263 33.379 1.00 93.62 308 GLY A C 1
ATOM 2456 O O . GLY A 1 308 ? -6.547 -2.568 33.275 1.00 93.62 308 GLY A O 1
ATOM 2457 N N . GLU A 1 309 ? -7.672 -4.430 32.739 1.00 93.62 309 GLU A N 1
ATOM 2458 C CA . GLU A 1 309 ? -6.666 -4.939 31.799 1.00 93.62 309 GLU A CA 1
ATOM 2459 C C . GLU A 1 309 ? -6.653 -4.165 30.473 1.00 93.62 309 GLU A C 1
ATOM 2461 O O . GLU A 1 309 ? -5.617 -4.092 29.806 1.00 93.62 309 GLU A O 1
ATOM 2466 N N . ILE A 1 310 ? -7.800 -3.597 30.094 1.00 94.88 310 ILE A N 1
ATOM 2467 C CA . ILE A 1 310 ? -7.968 -2.647 28.994 1.00 94.88 310 ILE A CA 1
ATOM 2468 C C . ILE A 1 310 ? -8.479 -1.336 29.580 1.00 94.88 310 ILE A C 1
ATOM 2470 O O . ILE A 1 310 ? -9.419 -1.328 30.371 1.00 94.88 310 ILE A O 1
ATOM 2474 N N . GLN A 1 311 ? -7.876 -0.223 29.172 1.00 91.69 311 GLN A N 1
ATOM 2475 C CA . GLN A 1 311 ? -8.252 1.092 29.676 1.00 91.69 311 GLN A CA 1
ATOM 2476 C C . GLN A 1 311 ? -9.185 1.783 28.693 1.00 91.69 311 GLN A C 1
ATOM 2478 O O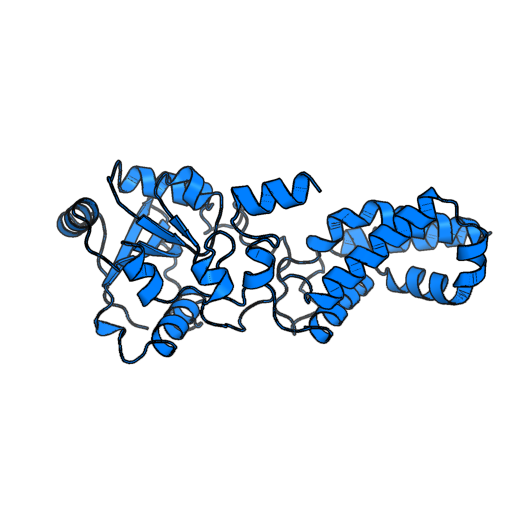 . GLN A 1 311 ? -8.864 1.915 27.512 1.00 91.69 311 GLN A O 1
ATOM 2483 N N . GLU A 1 312 ? -10.326 2.248 29.187 1.00 90.38 312 GLU A N 1
ATOM 2484 C CA . GLU A 1 312 ? -11.148 3.208 28.466 1.00 90.38 312 GLU A CA 1
ATOM 2485 C C . GLU A 1 312 ? -10.588 4.611 28.686 1.00 90.38 312 GLU A C 1
ATOM 2487 O O . GLU A 1 312 ? -10.301 5.011 29.815 1.00 90.38 312 GLU A O 1
ATOM 2492 N N . ILE A 1 313 ? -10.402 5.347 27.596 1.00 86.25 313 ILE A N 1
ATOM 2493 C CA . ILE A 1 313 ? -9.840 6.691 27.616 1.00 86.25 313 ILE A CA 1
ATOM 2494 C C . ILE A 1 313 ? -10.871 7.689 27.103 1.00 86.25 313 ILE A C 1
ATOM 2496 O O . ILE A 1 313 ? -11.572 7.454 26.120 1.00 86.25 313 ILE A O 1
ATOM 2500 N N . THR A 1 314 ? -10.954 8.841 27.759 1.00 74.19 314 THR A N 1
ATOM 2501 C CA . THR A 1 314 ? -11.709 9.975 27.228 1.00 74.19 314 THR A CA 1
ATOM 2502 C C . THR A 1 314 ? -10.854 10.644 26.162 1.00 74.19 314 THR A C 1
ATOM 2504 O O . THR A 1 314 ? -9.735 11.079 26.447 1.00 74.19 314 THR A O 1
ATOM 2507 N N . GLN A 1 315 ? -11.348 10.718 24.928 1.00 62.81 315 GLN A N 1
ATOM 2508 C CA . GLN A 1 315 ? -10.629 11.433 23.884 1.00 62.81 315 GLN A CA 1
ATOM 2509 C C . GLN A 1 315 ? -10.534 12.923 24.247 1.00 62.81 315 GLN A C 1
ATOM 2511 O O . GLN A 1 315 ? -11.537 13.573 24.538 1.00 62.81 315 GLN A O 1
ATOM 2516 N N . ARG A 1 316 ? -9.320 13.470 24.195 1.00 50.56 316 ARG A N 1
ATOM 2517 C CA . ARG A 1 316 ? -9.095 14.870 23.830 1.00 50.56 316 ARG A CA 1
ATOM 2518 C C . ARG A 1 316 ? -8.600 14.814 22.388 1.00 50.56 316 ARG A C 1
ATOM 2520 O O . ARG A 1 316 ? -7.539 14.231 22.167 1.00 50.56 316 ARG A O 1
ATOM 2527 N N . LEU A 1 317 ? -9.400 15.281 21.426 1.00 49.91 317 LEU A N 1
ATOM 2528 C CA . LEU A 1 317 ? -8.874 15.559 20.086 1.00 49.91 317 LEU A CA 1
ATOM 2529 C C . LEU A 1 317 ? -7.810 16.653 20.179 1.00 49.91 317 LEU A C 1
ATOM 2531 O O . LEU A 1 317 ? -8.023 17.598 20.976 1.00 49.91 317 LEU A O 1
#

Solvent-accessible surface area (backbone atoms only — not comparable to full-atom values): 17523 Å² total; per-residue (Å²): 110,70,70,56,54,50,35,31,74,74,68,74,34,84,67,59,37,52,56,49,8,33,57,61,89,64,34,48,67,45,7,49,50,45,54,47,49,51,25,59,55,39,51,44,52,59,59,49,53,54,45,64,78,41,40,69,63,52,61,73,69,55,49,75,68,54,50,49,32,49,52,52,39,51,52,49,51,53,49,36,26,45,59,25,49,52,27,60,42,66,62,85,50,58,88,39,45,66,42,48,53,51,51,51,50,51,46,42,58,77,72,43,86,52,62,66,61,48,50,51,52,51,50,50,40,51,50,27,56,64,49,30,74,85,47,60,69,78,84,59,86,90,61,86,56,38,41,73,84,66,47,91,46,72,80,47,90,79,48,78,36,51,44,57,50,10,40,28,51,24,66,68,70,50,90,57,88,86,51,24,34,31,33,68,66,78,58,50,25,49,66,47,33,71,50,56,70,46,38,35,35,1,64,83,24,61,63,21,12,73,72,26,49,80,46,89,83,43,62,63,46,34,19,29,44,41,61,68,57,44,53,73,73,53,28,24,35,39,53,59,51,74,44,34,66,92,57,74,75,74,87,80,61,90,41,73,52,53,55,54,50,48,54,35,34,70,74,37,62,93,81,43,57,75,91,77,58,44,35,35,41,38,63,52,54,100,52,31,30,34,39,30,38,51,72,39,92,46,75,71,57,54,50,34,41,76,73,60,70,26,44,78,49,84,85,79,124